Protein AF-A0A9D5MRI1-F1 (afdb_monomer)

Structure (mmCIF, N/CA/C/O backbone):
data_AF-A0A9D5MRI1-F1
#
_entry.id   AF-A0A9D5MRI1-F1
#
loop_
_atom_site.group_PDB
_atom_site.id
_atom_site.type_symbol
_atom_site.label_atom_id
_atom_site.label_alt_id
_atom_site.label_comp_id
_atom_site.label_asym_id
_atom_site.label_entity_id
_atom_site.label_seq_id
_atom_site.pdbx_PDB_ins_code
_atom_site.Cartn_x
_atom_site.Cartn_y
_atom_site.Cartn_z
_atom_site.occupancy
_atom_site.B_iso_or_equiv
_atom_site.auth_seq_id
_atom_site.auth_comp_id
_atom_site.auth_asym_id
_atom_site.auth_atom_id
_atom_site.pdbx_PDB_model_num
ATOM 1 N N . MET A 1 1 ? 48.928 -10.971 -45.143 1.00 54.28 1 MET A N 1
ATOM 2 C CA . MET A 1 1 ? 47.634 -11.096 -44.434 1.00 54.28 1 MET A CA 1
ATOM 3 C C . MET A 1 1 ? 46.543 -10.478 -45.304 1.00 54.28 1 MET A C 1
ATOM 5 O O . MET A 1 1 ? 46.681 -9.332 -45.710 1.00 54.28 1 MET A O 1
ATOM 9 N N . ASN A 1 2 ? 45.541 -11.259 -45.713 1.00 61.44 2 ASN A N 1
ATOM 10 C CA . ASN A 1 2 ? 44.597 -10.880 -46.771 1.00 61.44 2 ASN A CA 1
ATOM 11 C C . ASN A 1 2 ? 43.603 -9.819 -46.245 1.00 61.44 2 ASN A C 1
ATOM 13 O O . ASN A 1 2 ? 42.967 -10.063 -45.222 1.00 61.44 2 ASN A O 1
ATOM 17 N N . ARG A 1 3 ? 43.442 -8.657 -46.907 1.00 57.66 3 ARG A N 1
ATOM 18 C CA . ARG A 1 3 ? 42.572 -7.544 -46.434 1.00 57.66 3 ARG A CA 1
ATOM 19 C C . ARG A 1 3 ? 41.137 -7.994 -46.109 1.00 57.66 3 ARG A C 1
ATOM 21 O O . ARG A 1 3 ? 40.520 -7.477 -45.186 1.00 57.66 3 ARG A O 1
ATOM 28 N N . ARG A 1 4 ? 40.641 -9.020 -46.809 1.00 60.91 4 ARG A N 1
ATOM 29 C CA . ARG A 1 4 ? 39.327 -9.644 -46.569 1.00 60.91 4 ARG A CA 1
ATOM 30 C C . ARG A 1 4 ? 39.231 -10.398 -45.230 1.00 60.91 4 ARG A C 1
ATOM 32 O O . ARG A 1 4 ? 38.149 -10.456 -44.661 1.00 60.91 4 ARG A O 1
ATOM 39 N N . CYS A 1 5 ? 40.338 -10.941 -44.717 1.00 55.75 5 CYS A N 1
ATOM 40 C CA . CYS A 1 5 ? 40.399 -11.600 -43.405 1.00 55.75 5 CYS A CA 1
ATOM 41 C C . CYS A 1 5 ? 40.303 -10.587 -42.258 1.00 55.75 5 CYS A C 1
ATOM 43 O O . CYS A 1 5 ? 39.591 -10.829 -41.293 1.00 55.75 5 CYS A O 1
ATOM 45 N N . VAL A 1 6 ? 40.975 -9.439 -42.392 1.00 66.88 6 VAL A N 1
ATOM 46 C CA . VAL A 1 6 ? 40.995 -8.387 -41.360 1.00 66.88 6 VAL A CA 1
ATOM 47 C C . VAL A 1 6 ? 39.620 -7.732 -41.214 1.00 66.88 6 VAL A C 1
ATOM 49 O O . VAL A 1 6 ? 39.151 -7.539 -40.100 1.00 66.88 6 VAL A O 1
ATOM 52 N N . ILE A 1 7 ? 38.930 -7.475 -42.332 1.00 68.06 7 ILE A N 1
ATOM 53 C CA . ILE A 1 7 ? 37.574 -6.897 -42.326 1.00 68.06 7 ILE A CA 1
ATOM 54 C C . ILE A 1 7 ? 36.555 -7.865 -41.702 1.00 68.06 7 ILE A C 1
ATOM 56 O O . ILE A 1 7 ? 35.721 -7.448 -40.905 1.00 68.06 7 ILE A O 1
ATOM 60 N N . ARG A 1 8 ? 36.639 -9.168 -42.016 1.00 67.38 8 ARG A N 1
ATOM 61 C CA . ARG A 1 8 ? 35.754 -10.188 -41.424 1.00 67.38 8 ARG A CA 1
ATOM 62 C C . ARG A 1 8 ? 35.995 -10.374 -39.924 1.00 67.38 8 ARG A C 1
ATOM 64 O O . ARG A 1 8 ? 35.036 -10.559 -39.187 1.00 67.38 8 ARG A O 1
ATOM 71 N N . LEU A 1 9 ? 37.248 -10.284 -39.479 1.00 65.00 9 LEU A N 1
ATOM 72 C CA . LEU A 1 9 ? 37.599 -10.357 -38.061 1.00 65.00 9 LEU A CA 1
ATOM 73 C C . LEU A 1 9 ? 37.114 -9.116 -37.292 1.00 65.00 9 LEU A C 1
ATOM 75 O O . LEU A 1 9 ? 36.551 -9.256 -36.214 1.00 65.00 9 LEU A O 1
ATOM 79 N N . ALA A 1 10 ? 37.256 -7.918 -37.869 1.00 65.44 10 ALA A N 1
ATOM 80 C CA . ALA A 1 10 ? 36.767 -6.677 -37.267 1.00 65.44 10 ALA A CA 1
ATOM 81 C C . ALA A 1 10 ? 35.233 -6.661 -37.115 1.00 65.44 10 ALA A C 1
ATOM 83 O O . ALA A 1 10 ? 34.734 -6.281 -36.061 1.00 65.44 10 ALA A O 1
ATOM 84 N N . LEU A 1 11 ? 34.497 -7.140 -38.126 1.00 66.56 11 LEU A N 1
ATOM 85 C CA . LEU A 1 11 ? 33.037 -7.295 -38.060 1.00 66.56 11 LEU A CA 1
ATOM 86 C C . LEU A 1 11 ? 32.608 -8.351 -37.030 1.00 66.56 11 LEU A C 1
ATOM 88 O O . LEU A 1 11 ? 31.641 -8.145 -36.303 1.00 66.56 11 LEU A O 1
ATOM 92 N N . ALA A 1 12 ? 33.329 -9.470 -36.914 1.00 62.84 12 ALA A N 1
ATOM 93 C CA . ALA A 1 12 ? 33.03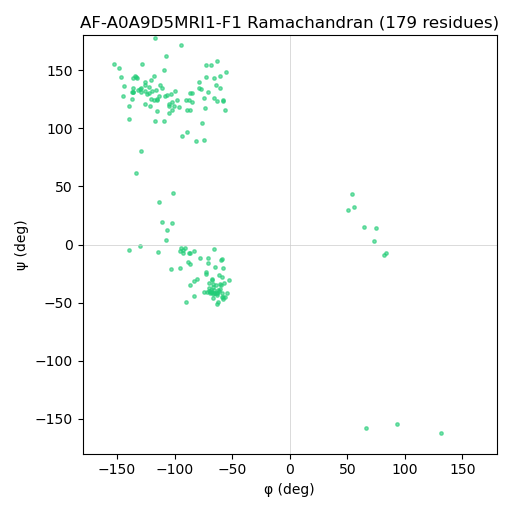0 -10.480 -35.898 1.00 62.84 12 ALA A CA 1
ATOM 94 C C . ALA A 1 12 ? 33.239 -9.933 -34.475 1.00 62.84 12 ALA A C 1
ATOM 96 O O . ALA A 1 12 ? 32.390 -10.132 -33.610 1.00 62.84 12 ALA A O 1
ATOM 97 N N . ILE A 1 13 ? 34.319 -9.176 -34.251 1.00 60.91 13 ILE A N 1
ATOM 98 C CA . ILE A 1 13 ? 34.607 -8.542 -32.958 1.00 60.91 13 ILE A CA 1
ATOM 99 C C . ILE A 1 13 ? 33.564 -7.463 -32.630 1.00 60.91 13 ILE A C 1
ATOM 101 O O . ILE A 1 13 ? 33.070 -7.440 -31.508 1.00 60.91 13 ILE A O 1
ATOM 105 N N . SER A 1 14 ? 33.151 -6.623 -33.590 1.00 60.06 14 SER A N 1
ATOM 106 C CA . SER A 1 14 ? 32.101 -5.621 -33.340 1.00 60.06 14 SER A CA 1
ATOM 107 C C . SER A 1 14 ? 30.749 -6.256 -33.011 1.00 60.06 14 SER A C 1
ATOM 109 O O . SER A 1 14 ? 30.018 -5.739 -32.175 1.00 60.06 14 SER A O 1
ATOM 111 N N . THR A 1 15 ? 30.428 -7.397 -33.629 1.00 57.41 15 THR A N 1
ATOM 112 C CA . THR A 1 15 ? 29.181 -8.127 -33.355 1.00 57.41 15 THR A CA 1
ATOM 113 C C . THR A 1 15 ? 29.205 -8.764 -31.960 1.00 57.41 15 THR A C 1
ATOM 115 O O . THR A 1 15 ? 28.205 -8.721 -31.255 1.00 57.41 15 THR A O 1
ATOM 118 N N . ILE A 1 16 ? 30.355 -9.282 -31.511 1.00 56.12 16 ILE A N 1
ATOM 119 C CA . ILE A 1 16 ? 30.519 -9.837 -30.155 1.00 56.12 16 ILE A CA 1
ATOM 120 C C . ILE A 1 16 ? 30.445 -8.735 -29.085 1.00 56.12 16 ILE A C 1
ATOM 122 O O . ILE A 1 16 ? 29.813 -8.938 -28.053 1.00 56.12 16 ILE A O 1
ATOM 126 N N . VAL A 1 17 ? 31.017 -7.552 -29.340 1.00 54.06 17 VAL A N 1
ATOM 127 C CA . VAL A 1 17 ? 30.922 -6.395 -28.428 1.00 54.06 17 VAL A CA 1
ATOM 128 C C . VAL A 1 17 ? 29.486 -5.857 -28.340 1.00 54.06 17 VAL A C 1
ATOM 130 O O . VAL A 1 17 ? 29.061 -5.448 -27.265 1.00 54.06 17 VAL A O 1
ATOM 133 N N . LEU A 1 18 ? 28.710 -5.919 -29.429 1.00 50.81 18 LEU A N 1
ATOM 134 C CA . LEU A 1 18 ? 27.287 -5.552 -29.427 1.00 50.81 18 LEU A CA 1
ATOM 135 C C . LEU A 1 18 ? 26.407 -6.555 -28.661 1.00 50.81 18 LEU A C 1
ATOM 137 O O . LEU A 1 18 ? 25.439 -6.142 -28.034 1.00 50.81 18 LEU A O 1
ATOM 141 N N . ILE A 1 19 ? 26.741 -7.850 -28.672 1.00 53.50 19 ILE A N 1
ATOM 142 C CA . ILE A 1 19 ? 25.973 -8.887 -27.956 1.00 53.50 19 ILE A CA 1
ATOM 143 C C . ILE A 1 19 ? 26.336 -8.929 -26.460 1.00 53.50 19 ILE A C 1
ATOM 145 O O . ILE A 1 19 ? 25.488 -9.244 -25.633 1.00 53.50 19 ILE A O 1
ATOM 149 N N . ALA A 1 20 ? 27.569 -8.568 -26.089 1.00 51.41 20 ALA A N 1
ATOM 150 C CA . ALA A 1 20 ? 28.015 -8.523 -24.692 1.00 51.41 20 ALA A CA 1
ATOM 151 C C . ALA A 1 20 ? 27.637 -7.222 -23.945 1.00 51.41 20 ALA A C 1
ATOM 153 O O . ALA A 1 20 ? 27.899 -7.112 -22.750 1.00 51.41 20 ALA A O 1
ATOM 154 N N . GLY A 1 21 ? 27.064 -6.229 -24.637 1.00 50.47 21 GLY A N 1
ATOM 155 C CA . GLY A 1 21 ? 26.853 -4.870 -24.118 1.00 50.47 21 GLY A CA 1
ATOM 156 C C . GLY A 1 21 ? 25.520 -4.598 -23.412 1.00 50.47 21 GLY A C 1
ATOM 157 O O . GLY A 1 21 ? 25.334 -3.492 -22.912 1.00 50.47 21 GLY A O 1
ATOM 158 N N . CYS A 1 22 ? 24.596 -5.559 -23.349 1.00 53.31 22 CYS A N 1
ATOM 159 C CA . CYS A 1 22 ? 23.293 -5.382 -22.695 1.00 53.31 22 CYS A CA 1
ATOM 160 C C . CYS A 1 22 ? 22.970 -6.568 -21.780 1.00 53.31 22 CYS A C 1
ATOM 162 O O . CYS A 1 22 ? 22.004 -7.295 -22.001 1.00 53.31 22 CYS A O 1
ATOM 164 N N . SER A 1 23 ? 23.797 -6.794 -20.761 1.00 62.34 23 SER A N 1
ATOM 165 C CA . SER A 1 23 ? 23.442 -7.721 -19.686 1.00 62.34 23 SER A CA 1
ATOM 166 C C . SER A 1 23 ? 22.425 -7.041 -18.771 1.00 62.34 23 SER A C 1
ATOM 168 O O . SER A 1 23 ? 22.788 -6.151 -18.007 1.00 62.34 23 SER A O 1
ATOM 170 N N . TYR A 1 24 ? 21.157 -7.439 -18.874 1.00 72.19 24 TYR A N 1
ATOM 171 C CA . TYR A 1 24 ? 20.132 -7.109 -17.884 1.00 72.19 24 TYR A CA 1
ATOM 172 C C . TYR A 1 24 ? 20.481 -7.804 -16.566 1.00 72.19 24 TYR A C 1
ATOM 174 O O . TYR A 1 24 ? 20.690 -9.021 -16.544 1.00 72.19 24 TYR A O 1
ATOM 182 N N . VAL A 1 25 ? 20.563 -7.036 -15.483 1.00 75.25 25 VAL A N 1
ATOM 183 C CA . VAL A 1 25 ? 20.757 -7.560 -14.128 1.00 75.25 25 VAL A CA 1
ATOM 184 C C . VAL A 1 25 ? 19.594 -7.078 -13.278 1.00 75.25 2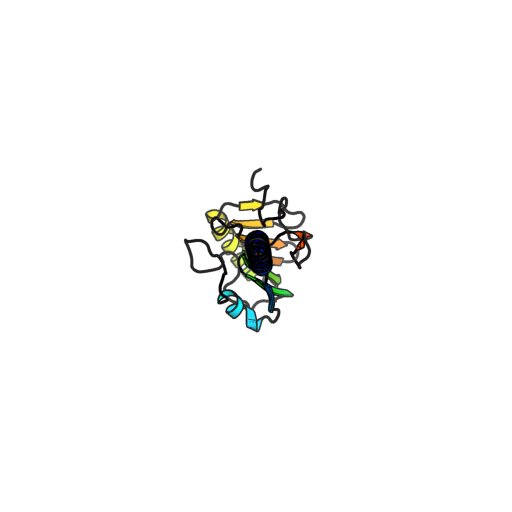5 VAL A C 1
ATOM 186 O O . VAL A 1 25 ? 19.278 -5.890 -13.291 1.00 75.25 25 VAL A O 1
ATOM 189 N N . SER A 1 26 ? 18.971 -8.008 -12.557 1.00 80.44 26 SER A N 1
ATOM 190 C CA . SER A 1 26 ? 17.906 -7.715 -11.605 1.00 80.44 26 SER A CA 1
ATOM 191 C C . SER A 1 26 ? 18.276 -8.272 -10.235 1.00 80.44 26 SER A C 1
ATOM 193 O O . SER A 1 26 ? 18.650 -9.444 -10.120 1.00 80.44 26 SER A O 1
ATOM 195 N N . TYR A 1 27 ? 18.174 -7.426 -9.216 1.00 87.12 27 TYR A N 1
ATOM 196 C CA . TYR A 1 27 ? 18.260 -7.795 -7.807 1.00 87.12 27 TYR A CA 1
ATOM 197 C C . TYR A 1 27 ? 16.887 -7.613 -7.178 1.00 87.12 27 TYR A C 1
ATOM 199 O O . TYR A 1 27 ? 16.237 -6.603 -7.427 1.00 87.12 27 TYR A O 1
ATOM 207 N N . LYS A 1 28 ? 16.447 -8.595 -6.388 1.00 92.06 28 LYS A N 1
ATOM 208 C CA . LYS A 1 28 ? 15.172 -8.545 -5.671 1.00 92.06 28 LYS A CA 1
ATOM 209 C C . LYS A 1 28 ? 15.422 -8.662 -4.181 1.00 92.06 28 LYS A C 1
ATOM 211 O O . LYS A 1 28 ? 16.030 -9.638 -3.736 1.00 92.06 28 LYS A O 1
ATOM 216 N N . GLU A 1 29 ? 14.925 -7.699 -3.429 1.00 94.50 29 GLU A N 1
ATOM 217 C CA . GLU A 1 29 ? 14.965 -7.680 -1.974 1.00 94.50 29 GLU A CA 1
ATOM 218 C C . GLU A 1 29 ? 13.548 -7.693 -1.408 1.00 94.50 29 GLU A C 1
ATOM 220 O O . GLU A 1 29 ? 12.626 -7.111 -1.981 1.00 94.50 29 GLU A O 1
ATOM 225 N N . TYR A 1 30 ? 13.386 -8.372 -0.274 1.00 95.69 30 TYR A N 1
ATOM 226 C CA . TYR A 1 30 ? 12.101 -8.549 0.391 1.00 95.69 30 TYR A CA 1
ATOM 227 C C . TYR A 1 30 ? 12.200 -8.092 1.839 1.00 95.69 30 TYR A C 1
ATOM 229 O O . TYR A 1 30 ? 13.103 -8.499 2.574 1.00 95.69 30 TYR A O 1
ATOM 237 N N . TYR A 1 31 ? 11.228 -7.290 2.244 1.00 96.25 31 TYR A N 1
ATOM 238 C CA . TYR A 1 31 ? 11.080 -6.750 3.586 1.00 96.25 31 TYR A CA 1
ATOM 239 C C . TYR A 1 31 ? 9.688 -7.124 4.066 1.00 96.25 31 TYR A C 1
ATOM 241 O O . TYR A 1 31 ? 8.714 -6.785 3.410 1.00 96.25 31 TYR A O 1
ATOM 249 N N . SER A 1 32 ? 9.568 -7.848 5.171 1.00 95.50 32 SER A N 1
ATOM 250 C CA . SER A 1 32 ? 8.263 -8.321 5.663 1.00 95.50 32 SER A CA 1
ATOM 251 C C . SER A 1 32 ? 8.122 -8.232 7.177 1.00 95.50 32 SER A C 1
ATOM 253 O O . SER A 1 32 ? 7.066 -8.538 7.721 1.00 95.50 32 SER A O 1
ATOM 255 N N . ALA A 1 33 ? 9.186 -7.847 7.881 1.00 96.00 33 ALA A N 1
ATOM 256 C CA . ALA A 1 33 ? 9.135 -7.617 9.313 1.00 96.00 33 ALA A CA 1
ATOM 257 C C . ALA A 1 33 ? 8.654 -6.183 9.563 1.00 96.00 33 ALA A C 1
ATOM 259 O O . ALA A 1 33 ? 9.178 -5.243 8.964 1.00 96.00 33 ALA A O 1
ATOM 260 N N . THR A 1 34 ? 7.659 -5.997 10.430 1.00 95.12 34 THR A N 1
ATOM 261 C CA . THR A 1 34 ? 7.045 -4.685 10.700 1.00 95.12 34 THR A CA 1
ATOM 262 C C . THR A 1 34 ? 8.049 -3.650 11.201 1.00 95.12 34 THR A C 1
ATOM 264 O O . THR A 1 34 ? 7.903 -2.464 10.929 1.00 95.12 34 THR A O 1
ATOM 267 N N . GLU A 1 35 ? 9.126 -4.085 11.857 1.00 95.19 35 GLU A N 1
ATOM 268 C CA . GLU A 1 35 ? 10.222 -3.227 12.316 1.00 95.19 35 GLU A CA 1
ATOM 269 C C . GLU A 1 35 ? 11.000 -2.583 11.157 1.00 95.19 35 GLU A C 1
ATOM 271 O O . GLU A 1 35 ? 11.697 -1.591 11.354 1.00 95.19 35 GLU A O 1
ATOM 276 N N . GLN A 1 36 ? 10.894 -3.134 9.944 1.00 95.19 36 GLN A N 1
ATOM 277 C CA . GLN A 1 36 ? 11.534 -2.604 8.737 1.00 95.19 36 GLN A CA 1
ATOM 278 C C . GLN A 1 36 ? 10.679 -1.537 8.043 1.00 95.19 36 GLN A C 1
ATOM 280 O O . GLN A 1 36 ? 11.149 -0.912 7.093 1.00 95.19 36 GLN A O 1
ATOM 285 N N . TYR A 1 37 ? 9.441 -1.313 8.494 1.00 95.62 37 TYR A N 1
ATOM 286 C CA . TYR A 1 37 ? 8.486 -0.431 7.828 1.00 95.62 37 TYR A CA 1
ATOM 287 C C . TYR A 1 37 ? 9.011 0.993 7.624 1.00 95.62 37 TYR A C 1
ATOM 289 O O . TYR A 1 37 ? 8.893 1.549 6.540 1.00 95.62 37 TYR A O 1
ATOM 297 N N . SER A 1 38 ? 9.634 1.594 8.635 1.00 92.69 38 SER A N 1
ATOM 298 C CA . SER A 1 38 ? 10.171 2.954 8.508 1.00 92.69 38 SER A CA 1
ATOM 299 C C . SER A 1 38 ? 11.429 3.021 7.632 1.00 92.69 38 SER A C 1
ATOM 301 O O . SER A 1 38 ? 11.737 4.072 7.070 1.00 92.69 38 SER A O 1
ATOM 303 N N . GLU A 1 39 ? 12.153 1.909 7.490 1.00 92.25 39 GLU A N 1
ATOM 304 C CA . GLU A 1 39 ? 13.388 1.835 6.708 1.00 92.25 39 GLU A CA 1
ATOM 305 C C . GLU A 1 39 ? 13.121 1.639 5.214 1.00 92.25 39 GLU A C 1
ATOM 307 O O . GLU A 1 39 ? 13.872 2.180 4.403 1.00 92.25 39 GLU A O 1
ATOM 312 N N . ILE A 1 40 ? 12.039 0.945 4.829 1.00 93.69 40 ILE A N 1
ATOM 313 C CA . ILE A 1 40 ? 11.726 0.733 3.405 1.00 93.69 40 ILE A CA 1
ATOM 314 C C . ILE A 1 40 ? 11.536 2.058 2.658 1.00 93.69 40 ILE A C 1
ATOM 316 O O . ILE A 1 40 ? 11.989 2.192 1.529 1.00 93.69 40 ILE A O 1
ATOM 320 N N . TRP A 1 41 ? 10.973 3.078 3.308 1.00 91.00 41 TRP A N 1
ATOM 321 C CA . TRP A 1 41 ? 10.752 4.400 2.710 1.00 91.00 41 TRP A CA 1
ATOM 322 C C . TRP A 1 41 ? 12.042 5.198 2.481 1.00 91.00 41 TRP A C 1
ATOM 324 O O . TRP A 1 41 ? 12.022 6.225 1.802 1.00 91.00 41 TRP A O 1
ATOM 334 N N . LYS A 1 42 ? 13.165 4.737 3.047 1.00 89.69 42 LYS A N 1
ATOM 335 C CA . LYS A 1 42 ? 14.504 5.314 2.861 1.00 89.69 42 LYS A CA 1
ATOM 336 C C . LYS A 1 42 ? 15.292 4.614 1.755 1.00 89.69 42 LYS A C 1
ATOM 338 O O . LYS A 1 42 ? 16.405 5.047 1.453 1.00 89.69 42 LYS A O 1
ATOM 343 N N . LEU A 1 43 ? 14.753 3.535 1.180 1.00 88.94 43 LEU A N 1
ATOM 344 C CA . LEU A 1 43 ? 15.357 2.882 0.025 1.00 88.94 43 LEU A CA 1
ATOM 345 C C . LEU A 1 43 ? 15.418 3.869 -1.144 1.00 88.94 43 LEU A C 1
ATOM 347 O O . LEU A 1 43 ? 14.546 4.724 -1.323 1.00 88.94 43 LEU A O 1
ATOM 351 N N . ALA A 1 44 ? 16.479 3.757 -1.938 1.00 86.12 44 ALA A N 1
ATOM 352 C CA . ALA A 1 44 ? 16.614 4.556 -3.145 1.00 86.12 44 ALA A CA 1
ATOM 353 C C . ALA A 1 44 ? 15.489 4.223 -4.139 1.00 86.12 44 ALA A C 1
ATOM 355 O O . ALA A 1 44 ? 14.883 3.161 -4.078 1.00 86.12 44 ALA A O 1
ATOM 356 N N . GLY A 1 45 ? 15.195 5.139 -5.059 1.00 85.81 45 GLY A N 1
ATOM 357 C CA . GLY A 1 45 ? 14.299 4.854 -6.181 1.00 85.81 45 GLY A CA 1
ATOM 358 C C . GLY A 1 45 ? 12.799 4.953 -5.895 1.00 85.81 45 GLY A C 1
ATOM 359 O O . GLY A 1 45 ? 12.039 4.956 -6.860 1.00 85.81 45 GLY A O 1
ATOM 360 N N . PHE A 1 46 ? 12.346 5.106 -4.643 1.00 87.31 46 PHE A N 1
ATOM 361 C CA . PHE A 1 46 ? 10.948 5.469 -4.370 1.00 87.31 46 PHE A CA 1
ATOM 362 C C . PHE A 1 46 ? 10.596 6.793 -5.055 1.00 87.31 46 PHE A C 1
ATOM 364 O O . PHE A 1 46 ? 11.245 7.821 -4.838 1.00 87.31 46 PHE A O 1
ATOM 371 N N . ARG A 1 47 ? 9.548 6.777 -5.881 1.00 83.25 47 ARG A N 1
ATOM 372 C CA . ARG A 1 47 ? 9.012 7.975 -6.528 1.00 83.25 47 ARG A CA 1
ATOM 373 C C . ARG A 1 47 ? 7.848 8.505 -5.708 1.00 83.25 47 ARG A C 1
ATOM 375 O O . ARG A 1 47 ? 6.832 7.829 -5.546 1.00 83.25 47 ARG A O 1
ATOM 382 N N . TYR A 1 48 ? 8.011 9.729 -5.226 1.00 75.94 48 TYR A N 1
ATOM 383 C CA . TYR A 1 48 ? 6.979 10.501 -4.543 1.00 75.94 48 TYR A CA 1
ATOM 384 C C . TYR A 1 48 ? 6.486 11.624 -5.460 1.00 75.94 48 TYR A C 1
ATOM 386 O O . TYR A 1 48 ? 7.145 11.970 -6.446 1.00 75.94 48 TYR A O 1
ATOM 394 N N . SER A 1 49 ? 5.320 12.201 -5.163 1.00 64.38 49 SER A N 1
ATOM 395 C CA . SER A 1 49 ? 4.891 13.389 -5.908 1.00 64.38 49 SER A CA 1
ATOM 396 C C . SER A 1 49 ? 5.799 14.577 -5.570 1.00 64.38 49 SER A C 1
ATOM 398 O O . SER A 1 49 ? 6.337 14.673 -4.472 1.00 64.38 49 SER A O 1
ATOM 400 N N . THR A 1 50 ? 5.911 15.539 -6.482 1.00 56.59 50 THR A N 1
ATOM 401 C CA . THR A 1 50 ? 6.726 16.753 -6.302 1.00 56.59 50 THR A CA 1
ATOM 402 C C . THR A 1 50 ? 6.240 17.697 -5.193 1.00 56.59 50 THR A C 1
ATOM 404 O O . THR A 1 50 ? 6.859 18.737 -4.981 1.00 56.59 50 THR A O 1
ATOM 407 N N . PHE A 1 51 ? 5.111 17.399 -4.542 1.00 51.91 51 PHE A N 1
ATOM 408 C CA . PHE A 1 51 ? 4.437 18.306 -3.611 1.00 51.91 51 PHE A CA 1
ATOM 409 C C . PHE A 1 51 ? 4.654 17.973 -2.130 1.00 51.91 51 PHE A C 1
ATOM 411 O O . PHE A 1 51 ? 4.522 18.877 -1.309 1.00 51.91 51 PHE A O 1
ATOM 418 N N . GLU A 1 52 ? 5.020 16.736 -1.784 1.00 56.06 52 GLU A N 1
ATOM 419 C CA . GLU A 1 52 ? 5.307 16.323 -0.404 1.00 56.06 52 GLU A CA 1
ATOM 420 C C . GLU A 1 52 ? 6.404 15.250 -0.369 1.00 56.06 52 GLU A C 1
ATOM 422 O O . GLU A 1 52 ? 6.467 14.380 -1.239 1.00 56.06 52 GLU A O 1
ATOM 427 N N . ASP A 1 53 ? 7.256 15.310 0.657 1.00 59.41 53 ASP A N 1
ATOM 428 C CA . ASP A 1 53 ? 8.269 14.292 0.933 1.00 59.41 53 ASP A CA 1
ATOM 429 C C . ASP A 1 53 ? 7.588 13.039 1.516 1.00 59.41 53 ASP A C 1
ATOM 431 O O . ASP A 1 53 ? 7.428 12.919 2.734 1.00 59.41 53 ASP A O 1
ATOM 435 N N . GLY A 1 54 ? 7.170 12.104 0.659 1.00 73.31 54 GLY A N 1
ATOM 436 C CA . GLY A 1 54 ? 6.787 10.752 1.078 1.00 73.31 54 GLY A CA 1
ATOM 437 C C . GLY A 1 54 ? 5.452 10.228 0.544 1.00 73.31 54 GLY A C 1
ATOM 438 O O . GLY A 1 54 ? 4.917 10.695 -0.462 1.00 73.31 54 GLY A O 1
ATOM 439 N N . SER A 1 55 ? 4.963 9.190 1.227 1.00 80.62 55 SER A N 1
ATOM 440 C CA . SER A 1 55 ? 3.704 8.491 0.948 1.00 80.62 55 SER A CA 1
ATOM 441 C C . SER A 1 55 ? 2.501 9.276 1.484 1.00 80.62 55 SER A C 1
ATOM 443 O O . SER A 1 55 ? 2.555 9.810 2.594 1.00 80.62 55 SER A O 1
ATOM 445 N N . PHE A 1 56 ? 1.405 9.325 0.729 1.00 83.31 56 PHE A N 1
ATOM 446 C CA . PHE A 1 56 ? 0.204 10.106 1.048 1.00 83.31 56 PHE A CA 1
ATOM 447 C C . PHE A 1 56 ? -0.825 9.333 1.882 1.00 83.31 56 PHE A C 1
ATOM 449 O O . PHE A 1 56 ? -1.352 9.818 2.887 1.00 83.31 56 PHE A O 1
ATOM 456 N N . PHE A 1 57 ? -1.147 8.122 1.447 1.00 89.50 57 PHE A N 1
ATOM 457 C CA . PHE A 1 57 ? -2.085 7.219 2.093 1.00 89.50 57 PHE A CA 1
ATOM 458 C C . PHE A 1 57 ? -1.440 6.360 3.165 1.00 89.50 57 PHE A C 1
ATOM 460 O O . PHE A 1 57 ? -2.116 6.098 4.148 1.00 89.50 57 PHE A O 1
ATOM 467 N N . PHE A 1 58 ? -0.190 5.927 3.042 1.00 93.62 58 PHE A N 1
ATOM 468 C CA . PHE A 1 58 ? 0.408 5.088 4.081 1.00 93.62 58 PHE A CA 1
ATOM 469 C C . PHE A 1 58 ? 0.538 5.854 5.414 1.00 93.62 58 PHE A C 1
ATOM 471 O O . PHE A 1 58 ? 0.936 7.024 5.429 1.00 93.62 58 PHE A O 1
ATOM 478 N N . PRO A 1 59 ? 0.207 5.222 6.554 1.00 92.94 59 PRO A N 1
ATOM 479 C CA . PRO A 1 59 ? 0.410 5.829 7.863 1.00 92.94 59 PRO A CA 1
ATOM 480 C C . PRO A 1 59 ? 1.908 6.010 8.138 1.00 92.94 59 PRO A C 1
ATOM 482 O O . PRO A 1 59 ? 2.726 5.166 7.785 1.00 92.94 59 PRO A O 1
ATOM 485 N N . LYS A 1 60 ? 2.294 7.106 8.794 1.00 90.19 60 LYS A N 1
ATOM 486 C CA . LYS A 1 60 ? 3.716 7.388 9.073 1.00 90.19 60 LYS A CA 1
ATOM 487 C C . LYS A 1 60 ? 4.340 6.407 10.070 1.00 90.19 60 LYS A C 1
ATOM 489 O O . LYS A 1 60 ? 5.531 6.132 9.991 1.00 90.19 60 LYS A O 1
ATOM 494 N N . GLU A 1 61 ? 3.524 5.899 10.984 1.00 91.19 61 GLU A N 1
ATOM 495 C CA . GLU A 1 61 ? 3.900 5.024 12.094 1.00 91.19 61 GLU A CA 1
ATOM 496 C C . GLU A 1 61 ? 2.873 3.891 12.187 1.00 91.19 61 GLU A C 1
ATOM 498 O O . GLU A 1 61 ? 1.682 4.111 11.942 1.00 91.19 61 GLU A O 1
ATOM 503 N N . ILE A 1 62 ? 3.330 2.683 12.524 1.00 95.00 62 ILE A N 1
ATOM 504 C CA . ILE A 1 62 ? 2.483 1.478 12.604 1.00 95.00 62 ILE A CA 1
ATOM 505 C C . ILE A 1 62 ? 2.663 0.700 13.912 1.00 95.00 62 ILE A C 1
ATOM 507 O O . ILE A 1 62 ? 1.980 -0.294 14.129 1.00 95.00 62 ILE A O 1
ATOM 511 N N . GLU A 1 63 ? 3.548 1.142 14.809 1.00 91.06 63 GLU A N 1
ATOM 512 C CA . GLU A 1 63 ? 3.958 0.413 16.016 1.00 91.06 63 GLU A CA 1
ATOM 513 C C . GLU A 1 63 ? 2.798 0.139 16.984 1.00 91.06 63 GLU A C 1
ATOM 515 O O . GLU A 1 63 ? 2.841 -0.821 17.749 1.00 91.06 63 GLU A O 1
ATOM 520 N N . ASN A 1 64 ? 1.758 0.977 16.945 1.00 90.75 64 ASN A N 1
ATOM 521 C CA . ASN A 1 64 ? 0.570 0.864 17.795 1.00 90.75 64 ASN A CA 1
ATOM 522 C C . ASN A 1 64 ? -0.669 0.361 17.036 1.00 90.75 64 ASN A C 1
ATOM 524 O O . ASN A 1 64 ? -1.785 0.479 17.543 1.00 90.75 64 ASN A O 1
ATOM 528 N N . LEU A 1 65 ? -0.493 -0.149 15.817 1.00 94.62 65 LEU A N 1
ATOM 529 C CA . LEU A 1 65 ? -1.575 -0.634 14.967 1.00 94.62 65 LEU A CA 1
ATOM 530 C C . LEU A 1 65 ? -1.531 -2.160 14.865 1.00 94.62 65 LEU A C 1
ATOM 532 O O . LEU A 1 65 ? -0.470 -2.781 14.936 1.00 94.62 65 LEU A O 1
ATOM 536 N N . GLU A 1 66 ? -2.694 -2.781 14.679 1.00 96.81 66 GLU A N 1
ATOM 537 C CA . GLU A 1 66 ? -2.770 -4.221 14.446 1.00 96.81 66 GLU A CA 1
ATOM 538 C C . GLU A 1 66 ? -2.478 -4.517 12.970 1.00 96.81 66 GLU A C 1
ATOM 540 O O . GLU A 1 66 ? -3.369 -4.549 12.119 1.00 96.81 66 GLU A O 1
ATOM 545 N N . VAL A 1 67 ? -1.199 -4.720 12.659 1.00 97.38 67 VAL A N 1
ATOM 546 C CA . VAL A 1 67 ? -0.749 -5.081 11.311 1.00 97.38 67 VAL A CA 1
ATOM 547 C C . VAL A 1 67 ? -1.104 -6.540 11.028 1.00 97.38 67 VAL A C 1
ATOM 549 O O . VAL A 1 67 ? -0.621 -7.450 11.702 1.00 97.38 67 VAL A O 1
ATOM 552 N N . LYS A 1 68 ? -1.958 -6.765 10.029 1.00 95.69 68 LYS A N 1
ATOM 553 C CA . LYS A 1 68 ? -2.333 -8.102 9.547 1.00 95.69 68 LYS A CA 1
ATOM 554 C C . LYS A 1 68 ? -1.309 -8.646 8.570 1.00 95.69 68 LYS A C 1
ATOM 556 O O . LYS A 1 68 ? -0.893 -9.792 8.695 1.00 95.69 68 LYS A O 1
ATOM 561 N N . ASP A 1 69 ? -0.889 -7.790 7.650 1.00 94.94 69 ASP A N 1
ATOM 562 C CA . ASP A 1 69 ? 0.014 -8.130 6.566 1.00 94.94 69 ASP A CA 1
ATOM 563 C C . ASP A 1 69 ? 0.938 -6.947 6.310 1.00 94.94 69 ASP A C 1
ATOM 565 O O . ASP A 1 69 ? 0.495 -5.801 6.252 1.00 94.94 69 ASP A O 1
ATOM 569 N N . PHE A 1 70 ? 2.222 -7.222 6.130 1.00 96.75 70 PHE A N 1
ATOM 570 C CA . PHE A 1 70 ? 3.176 -6.236 5.656 1.00 96.75 70 PHE A CA 1
ATOM 571 C C . PHE A 1 70 ? 4.199 -6.926 4.771 1.00 96.75 70 PHE A C 1
ATOM 573 O O . PHE A 1 70 ? 4.826 -7.907 5.179 1.00 96.75 70 PHE A O 1
ATOM 580 N N . TYR A 1 71 ? 4.394 -6.389 3.573 1.00 95.69 71 TYR A N 1
ATOM 581 C CA . TYR A 1 71 ? 5.598 -6.670 2.819 1.00 95.69 71 TYR A CA 1
ATOM 582 C C . TYR A 1 71 ? 5.949 -5.533 1.859 1.00 95.69 71 TYR A C 1
ATOM 584 O O . TYR A 1 71 ? 5.098 -4.782 1.387 1.00 95.69 71 TYR A O 1
ATOM 592 N N . CYS A 1 72 ? 7.228 -5.447 1.534 1.00 96.25 72 CYS A N 1
ATOM 593 C CA . CYS A 1 72 ? 7.773 -4.645 0.461 1.00 96.25 72 CYS A CA 1
ATOM 594 C C . CYS A 1 72 ? 8.694 -5.530 -0.379 1.00 96.25 72 CYS A C 1
ATOM 596 O O . CYS A 1 72 ? 9.508 -6.284 0.164 1.00 96.25 72 CYS A O 1
ATOM 598 N N . ARG A 1 73 ? 8.550 -5.441 -1.702 1.00 95.25 73 ARG A N 1
ATOM 599 C CA . ARG A 1 73 ? 9.510 -5.991 -2.658 1.00 95.25 73 ARG A CA 1
ATOM 600 C C . ARG A 1 73 ? 10.158 -4.835 -3.396 1.00 95.25 73 ARG A C 1
ATOM 602 O O . ARG A 1 73 ? 9.463 -3.998 -3.975 1.00 95.25 73 ARG A O 1
ATOM 609 N N . TYR A 1 74 ? 11.479 -4.840 -3.390 1.00 93.88 74 TYR A N 1
ATOM 610 C CA . TYR A 1 74 ? 12.313 -3.870 -4.072 1.00 93.88 74 TYR A CA 1
ATOM 611 C C . TYR A 1 74 ? 13.114 -4.582 -5.163 1.00 93.88 74 TYR A C 1
ATOM 613 O O . TYR A 1 74 ? 13.948 -5.438 -4.867 1.00 93.88 74 TYR A O 1
ATOM 621 N N . ASP A 1 75 ? 12.839 -4.237 -6.418 1.00 90.69 75 ASP A N 1
ATOM 622 C CA . ASP A 1 75 ? 13.493 -4.789 -7.598 1.00 90.69 75 ASP A CA 1
ATOM 623 C C . ASP A 1 75 ? 14.406 -3.727 -8.222 1.00 90.69 75 ASP A C 1
ATOM 625 O O . ASP A 1 75 ? 13.933 -2.808 -8.889 1.00 90.69 75 ASP A O 1
ATOM 629 N N . GLU A 1 76 ? 15.720 -3.864 -8.071 1.00 88.25 76 GLU A N 1
ATOM 630 C CA . GLU A 1 76 ? 16.684 -3.030 -8.791 1.00 88.25 76 GLU A CA 1
ATOM 631 C C . GLU A 1 76 ? 16.981 -3.668 -10.150 1.00 88.25 76 GLU A C 1
ATOM 633 O O . GLU A 1 76 ? 17.515 -4.778 -10.221 1.00 88.25 76 GLU A O 1
ATOM 638 N N . GLN A 1 77 ? 16.628 -2.987 -11.240 1.00 81.44 77 GLN A N 1
ATOM 639 C CA . GLN A 1 77 ? 16.815 -3.470 -12.605 1.00 81.44 77 GLN A CA 1
ATOM 640 C C . GLN A 1 77 ? 17.780 -2.552 -13.356 1.00 81.44 77 GLN A C 1
ATOM 642 O O . GLN A 1 77 ? 17.424 -1.458 -13.781 1.00 81.44 77 GLN A O 1
ATOM 647 N N . ILE A 1 78 ? 19.012 -2.988 -13.601 1.00 75.44 78 ILE A N 1
ATOM 648 C CA . ILE A 1 78 ? 19.985 -2.177 -14.347 1.00 75.44 78 ILE A CA 1
ATOM 649 C C . ILE A 1 78 ? 19.850 -2.494 -15.848 1.00 75.44 78 ILE A C 1
ATOM 651 O O . ILE A 1 78 ? 19.999 -3.663 -16.223 1.00 75.44 78 ILE A O 1
ATOM 655 N N . PRO A 1 79 ? 19.614 -1.506 -16.742 1.00 74.44 79 PRO A N 1
ATOM 656 C CA . PRO A 1 79 ? 19.520 -0.050 -16.532 1.00 74.44 79 PRO A CA 1
ATOM 657 C C . PRO A 1 79 ? 18.075 0.508 -16.497 1.00 74.44 79 PRO A C 1
ATOM 659 O O . PRO A 1 79 ? 17.880 1.692 -16.761 1.00 74.44 79 PRO A O 1
ATOM 662 N N . LEU A 1 80 ? 17.060 -0.330 -16.270 1.00 77.19 80 LEU A N 1
ATOM 663 C CA . LEU A 1 80 ? 15.638 0.045 -16.342 1.00 77.19 80 LEU A CA 1
ATOM 664 C C . LEU A 1 80 ? 15.117 0.818 -15.112 1.00 77.19 80 LEU A C 1
ATOM 666 O O . LEU A 1 80 ? 14.037 1.401 -15.188 1.00 77.19 80 LEU A O 1
ATOM 670 N N . GLY A 1 81 ? 15.885 0.868 -14.022 1.00 84.50 81 GLY A N 1
ATOM 671 C CA . GLY A 1 81 ? 15.523 1.516 -12.761 1.00 84.50 81 GLY A CA 1
ATOM 672 C C . GLY A 1 81 ? 14.874 0.548 -11.773 1.00 84.50 81 GLY A C 1
ATOM 673 O O . GLY A 1 81 ? 15.119 -0.656 -11.811 1.00 84.50 81 GLY A O 1
ATOM 674 N N . GLU A 1 82 ? 14.061 1.084 -10.869 1.00 87.94 82 GLU A N 1
ATOM 675 C CA . GLU A 1 82 ? 13.515 0.354 -9.728 1.00 87.94 82 GLU A CA 1
ATOM 676 C C . GLU A 1 82 ? 12.027 0.023 -9.909 1.00 87.94 82 GLU A C 1
ATOM 678 O O . GLU A 1 82 ? 11.196 0.906 -10.172 1.00 87.94 82 GLU A O 1
ATOM 683 N N . GLY A 1 83 ? 11.692 -1.253 -9.717 1.00 89.44 83 GLY A N 1
ATOM 684 C CA . GLY A 1 83 ? 10.330 -1.745 -9.536 1.00 89.44 83 GLY A CA 1
ATOM 685 C C . GLY A 1 83 ? 10.048 -1.932 -8.050 1.00 89.44 83 GLY A C 1
ATOM 686 O O . GLY A 1 83 ? 10.790 -2.631 -7.368 1.00 89.44 83 GLY A O 1
ATOM 687 N N . ILE A 1 84 ? 9.003 -1.303 -7.521 1.00 91.38 84 ILE A N 1
ATOM 688 C CA . ILE A 1 84 ? 8.725 -1.332 -6.079 1.00 91.38 84 ILE A CA 1
ATOM 689 C C . ILE A 1 84 ? 7.257 -1.665 -5.854 1.00 91.38 84 ILE A C 1
ATOM 691 O O . ILE A 1 84 ? 6.377 -1.067 -6.474 1.00 91.38 84 ILE A O 1
ATOM 695 N N . GLN A 1 85 ? 6.995 -2.598 -4.944 1.00 93.56 85 GLN A N 1
ATOM 696 C CA . GLN A 1 85 ? 5.667 -2.810 -4.375 1.00 93.56 85 GLN A CA 1
ATOM 697 C C . GLN A 1 85 ? 5.737 -2.757 -2.857 1.00 93.56 85 GLN A C 1
ATOM 699 O O . GLN A 1 85 ? 6.648 -3.323 -2.256 1.00 93.56 85 GLN A O 1
ATOM 704 N N . VAL A 1 86 ? 4.739 -2.131 -2.246 1.00 95.50 86 VAL A N 1
ATOM 705 C CA . VAL A 1 86 ? 4.50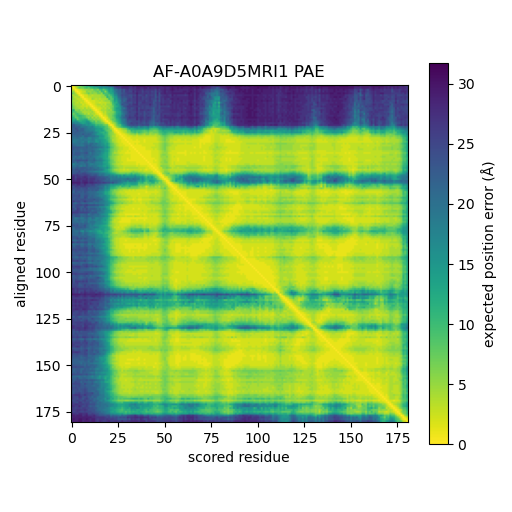2 -2.181 -0.803 1.00 95.50 86 VAL A CA 1
ATOM 706 C C . VAL A 1 86 ? 3.049 -2.564 -0.590 1.00 95.50 86 VAL A C 1
ATOM 708 O O . VAL A 1 86 ? 2.166 -2.011 -1.242 1.00 95.50 86 VAL A O 1
ATOM 711 N N . PHE A 1 87 ? 2.802 -3.492 0.322 1.00 96.62 87 PHE A N 1
ATOM 712 C CA . PHE A 1 87 ? 1.475 -3.885 0.769 1.00 96.62 87 PHE A CA 1
ATOM 713 C C . PHE A 1 87 ? 1.442 -3.839 2.292 1.00 96.62 87 PHE A C 1
ATOM 715 O O . PHE A 1 87 ? 2.323 -4.385 2.960 1.00 96.62 87 PHE A O 1
ATOM 722 N N . LEU A 1 88 ? 0.416 -3.201 2.837 1.00 97.75 88 LEU A N 1
ATOM 723 C CA . LEU A 1 88 ? 0.188 -3.090 4.269 1.00 97.75 88 LEU A CA 1
ATOM 724 C C . LEU A 1 88 ? -1.304 -3.262 4.544 1.00 97.75 88 LEU A C 1
ATOM 726 O O . LEU A 1 88 ? -2.108 -2.463 4.081 1.00 97.75 88 LEU A O 1
ATOM 730 N N . GLY A 1 89 ? -1.676 -4.280 5.309 1.00 97.38 89 GLY A N 1
ATOM 731 C CA . GLY A 1 89 ? -3.026 -4.460 5.833 1.00 97.38 89 GLY A CA 1
ATOM 732 C C . GLY A 1 89 ? -3.060 -4.113 7.314 1.00 97.38 89 GLY A C 1
ATOM 733 O O . GLY A 1 89 ? -2.363 -4.750 8.105 1.00 97.38 89 GLY A O 1
ATOM 734 N N . ILE A 1 90 ? -3.877 -3.135 7.701 1.00 98.12 90 ILE A N 1
ATOM 735 C CA . ILE A 1 90 ? -4.086 -2.769 9.106 1.00 98.12 90 ILE A CA 1
ATOM 736 C C . ILE A 1 90 ? -5.527 -3.059 9.494 1.00 98.12 90 ILE A C 1
ATOM 738 O O . ILE A 1 90 ? -6.467 -2.565 8.871 1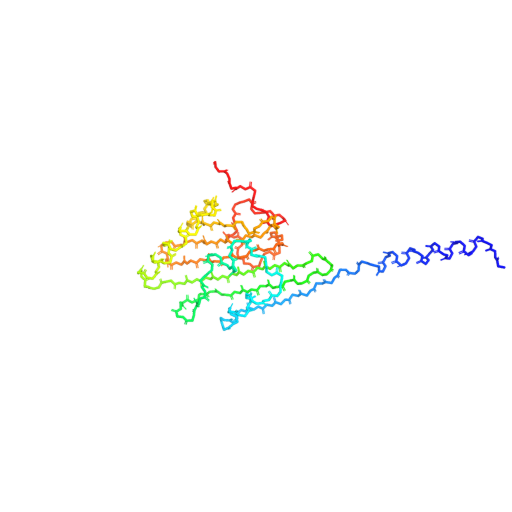.00 98.12 90 ILE A O 1
ATOM 742 N N . GLN A 1 91 ? -5.682 -3.838 10.559 1.00 97.75 91 GLN A N 1
ATOM 743 C CA . GLN A 1 91 ? -6.943 -4.008 11.256 1.00 97.75 91 GLN A CA 1
ATOM 744 C C . GLN A 1 91 ? -7.091 -2.904 12.296 1.00 97.75 91 GLN A C 1
ATOM 746 O O . GLN A 1 91 ? -6.213 -2.687 13.131 1.00 97.75 91 GLN A O 1
ATOM 751 N N . TYR A 1 92 ? -8.240 -2.247 12.290 1.00 95.94 92 TYR A N 1
ATOM 752 C CA . TYR A 1 92 ? -8.607 -1.308 13.334 1.00 95.94 92 TYR A CA 1
ATOM 753 C C . TYR A 1 92 ? -9.602 -1.989 14.266 1.00 95.94 92 TYR A C 1
ATOM 755 O O . TYR A 1 92 ? -10.641 -2.475 13.827 1.00 95.94 92 TYR A O 1
ATOM 763 N N . THR A 1 93 ? -9.265 -2.061 15.552 1.00 92.12 93 THR A N 1
ATOM 764 C CA . THR A 1 93 ? -10.166 -2.575 16.600 1.00 92.12 93 THR A CA 1
ATOM 765 C C . THR A 1 93 ? -10.931 -1.458 17.302 1.00 92.12 93 THR A C 1
ATOM 767 O O . THR A 1 93 ? -11.938 -1.710 17.957 1.00 92.12 93 THR A O 1
ATOM 770 N N . ASP A 1 94 ? -10.422 -0.228 17.210 1.00 94.00 94 ASP A N 1
ATOM 771 C CA . ASP A 1 94 ? -11.048 0.976 17.741 1.00 94.00 94 ASP A CA 1
ATOM 772 C C . ASP A 1 94 ? -11.705 1.747 16.590 1.00 94.00 94 ASP A C 1
ATOM 774 O O . ASP A 1 94 ? -11.035 2.235 15.675 1.00 94.00 94 ASP A O 1
ATOM 778 N N . GLU A 1 95 ? -13.031 1.862 16.651 1.00 92.75 95 GLU A N 1
ATOM 779 C CA . GLU A 1 95 ? -13.840 2.554 15.648 1.00 92.75 95 GLU A CA 1
ATOM 780 C C . GLU A 1 95 ? -13.470 4.037 15.515 1.00 92.75 95 GLU A C 1
ATOM 782 O O . GLU A 1 95 ? -13.518 4.590 14.416 1.00 92.75 95 GLU A O 1
ATOM 787 N N . LYS A 1 96 ? -13.071 4.698 16.606 1.00 94.88 96 LYS A N 1
ATOM 788 C CA . LYS A 1 96 ? -12.644 6.094 16.548 1.00 94.88 96 LYS A CA 1
ATOM 789 C C . LYS A 1 96 ? -11.352 6.217 15.745 1.00 94.88 96 LYS A C 1
ATOM 791 O O . LYS A 1 96 ? -11.272 7.084 14.884 1.00 94.88 96 LYS A O 1
ATOM 796 N N . ILE A 1 97 ? -10.372 5.348 15.993 1.00 94.31 97 ILE A N 1
ATOM 797 C CA . ILE A 1 97 ? -9.099 5.362 15.253 1.00 94.31 97 ILE A CA 1
ATOM 798 C C . ILE A 1 97 ? -9.346 5.062 13.769 1.00 94.31 97 ILE A C 1
ATOM 800 O O . ILE A 1 97 ? -8.791 5.744 12.910 1.00 94.31 97 ILE A O 1
ATOM 804 N N . PHE A 1 98 ? -10.221 4.098 13.463 1.00 94.38 98 PHE A N 1
ATOM 805 C CA . PHE A 1 98 ? -10.625 3.802 12.086 1.00 94.38 98 PHE A CA 1
ATOM 806 C C . PHE A 1 98 ? -11.244 5.020 11.388 1.00 94.38 98 PHE A C 1
ATOM 808 O O . PHE A 1 98 ? -10.879 5.345 10.260 1.00 94.38 98 PHE A O 1
ATOM 815 N N . ASN A 1 99 ? -12.171 5.709 12.058 1.00 93.00 99 ASN A N 1
ATOM 816 C CA . ASN A 1 99 ? -12.842 6.878 11.497 1.00 93.00 99 ASN A CA 1
ATOM 817 C C . ASN A 1 99 ? -11.890 8.070 11.326 1.00 93.00 99 ASN A C 1
ATOM 819 O O . ASN A 1 99 ? -11.934 8.719 10.283 1.00 93.00 99 ASN A O 1
ATOM 823 N N . ASP A 1 100 ? -11.002 8.325 12.292 1.00 94.31 100 ASP A N 1
ATOM 824 C CA . ASP A 1 100 ? -9.975 9.369 12.184 1.00 94.31 100 ASP A CA 1
ATOM 825 C C . ASP A 1 100 ? -9.068 9.111 10.956 1.00 94.31 100 ASP A C 1
ATOM 827 O O . ASP A 1 100 ? -8.746 10.023 10.190 1.00 94.31 100 ASP A O 1
ATOM 831 N N . GLU A 1 101 ? -8.684 7.852 10.727 1.00 94.50 101 GLU A N 1
ATOM 832 C CA . GLU A 1 101 ? -7.856 7.460 9.586 1.00 94.50 101 GLU A CA 1
ATOM 833 C C . GLU A 1 101 ? -8.607 7.549 8.249 1.00 94.50 101 GLU A C 1
ATOM 835 O O . GLU A 1 101 ? -8.062 8.025 7.249 1.00 94.50 101 GLU A O 1
ATOM 840 N N . LEU A 1 102 ? -9.881 7.156 8.227 1.00 91.25 102 LEU A N 1
ATOM 841 C CA . LEU A 1 102 ? -10.760 7.345 7.076 1.00 91.25 102 LEU A CA 1
ATOM 842 C C . LEU A 1 102 ? -10.863 8.830 6.698 1.00 91.25 102 LEU A C 1
ATOM 844 O O . LEU A 1 102 ? -10.748 9.168 5.519 1.00 91.25 102 LEU A O 1
ATOM 848 N N . GLU A 1 103 ? -11.049 9.727 7.668 1.00 91.56 103 GLU A N 1
ATOM 849 C CA . GLU A 1 103 ? -11.091 11.175 7.424 1.00 91.56 103 GLU A CA 1
ATOM 850 C C . GLU A 1 103 ? -9.773 11.698 6.837 1.00 91.56 103 GLU A C 1
ATOM 852 O O . GLU A 1 103 ? -9.782 12.511 5.901 1.00 91.56 103 GLU A O 1
ATOM 857 N N . ARG A 1 104 ? -8.631 11.192 7.321 1.00 91.81 104 ARG A N 1
ATOM 858 C CA . ARG A 1 104 ? -7.311 11.520 6.769 1.00 91.81 104 ARG A CA 1
ATOM 859 C C . ARG A 1 104 ? -7.187 11.073 5.312 1.00 91.81 104 ARG A C 1
ATOM 861 O O . ARG A 1 104 ? -6.812 11.885 4.465 1.00 91.81 104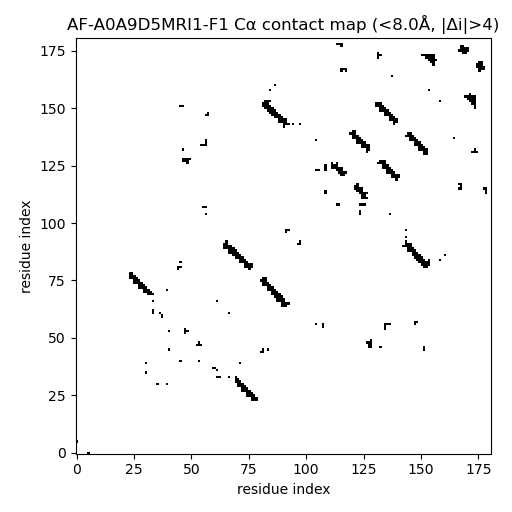 ARG A O 1
ATOM 868 N N . ILE A 1 105 ? -7.542 9.824 5.003 1.00 90.06 105 ILE A N 1
ATOM 869 C CA . ILE A 1 105 ? -7.520 9.276 3.635 1.00 90.06 105 ILE A CA 1
ATOM 870 C C . ILE A 1 105 ? -8.425 10.093 2.712 1.00 90.06 105 ILE A C 1
ATOM 872 O O . ILE A 1 105 ? -8.013 10.450 1.611 1.00 90.06 105 ILE A O 1
ATOM 876 N N . LEU A 1 106 ? -9.637 10.438 3.154 1.00 86.25 106 LEU A N 1
ATOM 877 C CA . LEU A 1 106 ? -10.570 11.248 2.368 1.00 86.25 106 LEU A CA 1
ATOM 878 C C . LEU A 1 106 ? -10.023 12.648 2.082 1.00 86.25 106 LEU A C 1
ATOM 880 O O . LEU A 1 106 ? -10.179 13.150 0.969 1.00 86.25 106 LEU A O 1
ATOM 884 N N . THR A 1 107 ? -9.355 13.263 3.058 1.00 87.06 107 THR A N 1
ATOM 885 C CA . THR A 1 107 ? -8.711 14.574 2.891 1.00 87.06 107 THR A CA 1
ATOM 886 C C . THR A 1 107 ? -7.605 14.515 1.841 1.00 87.06 107 THR A C 1
ATOM 888 O O . THR A 1 107 ? -7.519 15.389 0.980 1.00 87.06 107 THR A O 1
ATOM 891 N N . VAL A 1 108 ? -6.783 13.465 1.874 1.00 82.81 108 VAL A N 1
ATOM 892 C CA . VAL A 1 108 ? -5.744 13.214 0.868 1.00 82.81 108 VAL A CA 1
ATOM 893 C C . VAL A 1 108 ? -6.370 12.978 -0.508 1.00 82.81 108 VAL A C 1
ATOM 895 O O . VAL A 1 108 ? -6.022 13.655 -1.473 1.00 82.81 108 VAL A O 1
ATOM 898 N N . ALA A 1 109 ? -7.343 12.070 -0.603 1.00 80.19 109 ALA A N 1
ATOM 899 C CA . ALA A 1 109 ? -7.988 11.699 -1.859 1.00 80.19 109 ALA A CA 1
ATOM 900 C C . ALA A 1 109 ? -8.691 12.887 -2.533 1.00 80.19 109 ALA A C 1
ATOM 902 O O . ALA A 1 109 ? -8.613 13.034 -3.753 1.00 80.19 109 ALA A O 1
ATOM 903 N N . PHE A 1 110 ? -9.318 13.770 -1.747 1.00 74.00 110 PHE A N 1
ATOM 904 C CA . PHE A 1 110 ? -9.930 15.006 -2.244 1.00 74.00 110 PHE A CA 1
ATOM 905 C C . PHE A 1 110 ? -8.930 15.896 -2.996 1.00 74.00 110 PHE A C 1
ATOM 907 O O . PHE A 1 110 ? -9.296 16.552 -3.968 1.00 74.00 110 PHE A O 1
ATOM 914 N N . ASN A 1 111 ? -7.660 15.884 -2.589 1.00 69.31 111 ASN A N 1
ATOM 915 C CA . ASN A 1 111 ? -6.605 16.660 -3.237 1.00 69.31 111 ASN A CA 1
ATOM 916 C C . ASN A 1 111 ? -5.962 15.929 -4.433 1.00 69.31 111 ASN A C 1
ATOM 918 O O . ASN A 1 111 ? -5.315 16.577 -5.256 1.00 69.31 111 ASN A O 1
ATOM 922 N N . CYS A 1 112 ? -6.145 14.608 -4.550 1.00 62.91 112 CYS A N 1
ATOM 923 C CA . CYS A 1 112 ? -5.407 13.745 -5.482 1.00 62.91 112 CYS A CA 1
ATOM 924 C C . CYS A 1 112 ? -6.256 13.095 -6.600 1.00 62.91 112 CYS A C 1
ATOM 926 O O . CYS A 1 112 ? -5.691 12.539 -7.536 1.00 62.91 112 CYS A O 1
ATOM 928 N N . ASN A 1 113 ? -7.585 13.255 -6.572 1.00 58.88 113 ASN A N 1
ATOM 929 C CA . ASN A 1 113 ? -8.517 13.091 -7.704 1.00 58.88 113 ASN A CA 1
ATOM 930 C C . ASN A 1 113 ? -8.701 11.699 -8.356 1.00 58.88 113 ASN A C 1
ATOM 932 O O . ASN A 1 113 ? -9.335 11.640 -9.410 1.00 58.88 113 ASN A O 1
ATOM 936 N N . GLU A 1 114 ? -8.275 10.577 -7.764 1.00 62.88 114 GLU A N 1
ATOM 937 C CA . GLU A 1 114 ? -8.575 9.250 -8.337 1.00 62.88 114 GLU A CA 1
ATOM 938 C C . GLU A 1 114 ? -9.364 8.347 -7.365 1.00 62.88 114 GLU A C 1
ATOM 940 O O . GLU A 1 114 ? -8.928 8.005 -6.268 1.00 62.88 114 GLU A O 1
ATOM 945 N N . TYR A 1 115 ? -10.571 7.956 -7.784 1.00 65.31 115 TYR A N 1
ATOM 946 C CA . TYR A 1 115 ? -11.432 6.970 -7.126 1.00 65.31 115 TYR A CA 1
ATOM 947 C C . TYR A 1 115 ? -11.686 5.830 -8.106 1.00 65.31 115 TYR A C 1
ATOM 949 O O . TYR A 1 115 ? -11.894 6.073 -9.298 1.00 65.31 115 TYR A O 1
ATOM 957 N N . PHE A 1 116 ? -11.713 4.595 -7.613 1.00 67.94 116 PHE A N 1
ATOM 958 C CA . PHE A 1 116 ? -12.194 3.473 -8.407 1.00 67.94 116 PHE A CA 1
ATOM 959 C C . PHE A 1 116 ? -13.132 2.589 -7.593 1.00 67.94 116 PHE A C 1
ATOM 961 O O . PHE A 1 116 ? -12.970 2.393 -6.391 1.00 67.94 116 PHE A O 1
ATOM 968 N N . GLU A 1 117 ? -14.139 2.039 -8.264 1.00 64.38 117 GLU A N 1
ATOM 969 C CA . GLU A 1 117 ? -15.037 1.073 -7.646 1.00 64.38 117 GLU A CA 1
ATOM 970 C C . GLU A 1 117 ? -14.362 -0.292 -7.554 1.00 64.38 117 GLU A C 1
ATOM 972 O O . GLU A 1 117 ? -13.788 -0.805 -8.521 1.00 64.38 117 GLU A O 1
ATOM 977 N N . LYS A 1 118 ? -14.472 -0.913 -6.380 1.00 72.88 118 LYS A N 1
ATOM 978 C CA . LYS A 1 118 ? -14.032 -2.280 -6.154 1.00 72.88 118 LYS A CA 1
ATOM 979 C C . LYS A 1 118 ? -15.089 -3.031 -5.359 1.00 72.88 118 LYS A C 1
ATOM 981 O O . LYS A 1 118 ? -15.575 -2.548 -4.344 1.00 72.88 118 LYS A O 1
ATOM 986 N N . ALA A 1 119 ? -15.463 -4.222 -5.818 1.00 74.50 119 ALA A N 1
ATOM 987 C CA . ALA A 1 119 ? -16.441 -5.034 -5.101 1.00 74.50 119 ALA A CA 1
ATOM 988 C C . ALA A 1 119 ? -15.949 -5.314 -3.670 1.00 74.50 119 ALA A C 1
ATOM 990 O O . ALA A 1 119 ? -14.852 -5.836 -3.498 1.00 74.50 119 ALA A O 1
ATOM 991 N N . GLY A 1 120 ? -16.755 -4.943 -2.672 1.00 76.88 120 GLY A N 1
ATOM 992 C CA . GLY A 1 120 ? -16.428 -5.103 -1.251 1.00 76.88 120 GLY A CA 1
ATOM 993 C C . GLY A 1 120 ? -15.559 -3.997 -0.640 1.00 76.88 120 GLY A C 1
ATOM 994 O O . GLY A 1 120 ? -15.422 -3.973 0.576 1.00 76.88 120 GLY A O 1
ATOM 995 N N . PHE A 1 121 ? -15.028 -3.052 -1.429 1.00 82.38 121 PHE A N 1
ATOM 996 C CA . PHE A 1 121 ? -14.130 -2.008 -0.922 1.00 82.38 121 PHE A CA 1
ATOM 997 C C . PHE A 1 121 ? -14.518 -0.610 -1.409 1.00 82.38 121 PHE A C 1
ATOM 999 O O . PHE A 1 121 ? -14.889 -0.403 -2.563 1.00 82.38 121 PHE A O 1
ATOM 1006 N N . SER A 1 122 ? -14.350 0.390 -0.542 1.00 85.44 122 SER A N 1
ATOM 1007 C CA . SER A 1 122 ? -14.184 1.774 -1.011 1.00 85.44 122 SER A CA 1
ATOM 1008 C C . SER A 1 122 ? -12.706 1.978 -1.333 1.00 85.44 122 SER A C 1
ATOM 1010 O O . SER A 1 122 ? -11.884 1.749 -0.451 1.00 85.44 122 SER A O 1
ATOM 1012 N N . ALA A 1 123 ? -12.354 2.364 -2.560 1.00 85.44 123 ALA A N 1
ATOM 1013 C CA . ALA A 1 123 ? -10.956 2.492 -2.965 1.00 85.44 123 ALA A CA 1
ATOM 1014 C C . ALA A 1 123 ? -10.600 3.916 -3.394 1.00 85.44 123 ALA A C 1
ATOM 1016 O O . ALA A 1 123 ? -11.295 4.529 -4.205 1.00 85.44 123 ALA A O 1
ATOM 1017 N N . TYR A 1 124 ? -9.490 4.419 -2.865 1.00 85.81 124 TYR A N 1
ATOM 1018 C CA . TYR A 1 124 ? -8.951 5.741 -3.173 1.00 85.81 124 TYR A CA 1
ATOM 1019 C C . TYR A 1 124 ? -7.537 5.587 -3.700 1.00 85.81 124 TYR A C 1
ATOM 1021 O O . TYR A 1 124 ? -6.762 4.822 -3.133 1.00 85.81 124 TYR A O 1
ATOM 1029 N N . ALA A 1 125 ? -7.206 6.301 -4.768 1.00 82.25 125 ALA A N 1
ATOM 1030 C CA . ALA A 1 125 ? -5.905 6.255 -5.408 1.00 82.25 125 ALA A CA 1
ATOM 1031 C C . ALA A 1 125 ? -5.328 7.655 -5.595 1.00 82.25 125 ALA A C 1
ATOM 1033 O O . ALA A 1 125 ? -6.036 8.659 -5.673 1.00 82.25 125 ALA A O 1
ATOM 1034 N N . THR A 1 126 ? -4.009 7.704 -5.677 1.00 80.38 126 THR A N 1
ATOM 1035 C CA . THR A 1 126 ? -3.256 8.878 -6.077 1.00 80.38 126 THR A CA 1
ATOM 1036 C C . THR A 1 126 ? -2.173 8.436 -7.039 1.00 80.38 126 THR A C 1
ATOM 1038 O O . THR A 1 126 ? -1.491 7.426 -6.829 1.00 80.38 126 THR A O 1
ATOM 1041 N N . ARG A 1 127 ? -2.034 9.190 -8.125 1.00 78.00 127 ARG A N 1
ATOM 1042 C CA . ARG A 1 127 ? -0.938 9.013 -9.064 1.00 78.00 127 ARG A CA 1
ATOM 1043 C C . ARG A 1 127 ? 0.252 9.842 -8.596 1.00 78.00 127 ARG A C 1
ATOM 1045 O O . ARG A 1 127 ? 0.164 11.057 -8.427 1.00 78.00 127 ARG A O 1
ATOM 1052 N N . LEU A 1 128 ? 1.385 9.177 -8.432 1.00 76.25 128 LEU A N 1
ATOM 1053 C CA . LEU A 1 128 ? 2.635 9.775 -7.989 1.00 76.25 128 LEU A CA 1
ATOM 1054 C C . LEU A 1 128 ? 3.473 10.172 -9.206 1.00 76.25 128 LEU A C 1
ATOM 1056 O O . LEU A 1 128 ? 4.207 9.366 -9.775 1.00 76.25 128 LEU A O 1
ATOM 1060 N N . GLY A 1 129 ? 3.331 11.432 -9.622 1.00 67.62 129 GLY A N 1
ATOM 1061 C CA . GLY A 1 129 ? 4.065 11.986 -10.761 1.00 67.62 129 GLY A CA 1
ATOM 1062 C C . GLY A 1 129 ? 3.685 11.358 -12.108 1.00 67.62 129 GLY A C 1
ATOM 1063 O O . GLY A 1 129 ? 2.600 10.797 -12.287 1.00 67.62 129 GLY A O 1
ATOM 1064 N N . ASP A 1 130 ? 4.582 11.468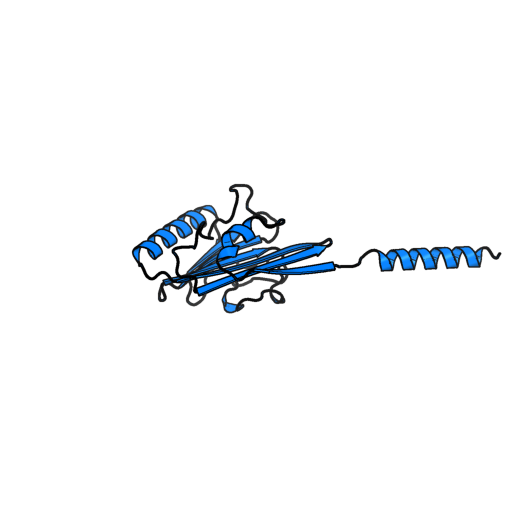 -13.089 1.00 62.97 130 ASP A N 1
ATOM 1065 C CA . ASP A 1 130 ? 4.310 11.020 -14.459 1.00 62.97 130 ASP A CA 1
ATOM 1066 C C . ASP A 1 130 ? 4.655 9.538 -14.712 1.00 62.97 130 ASP A C 1
ATOM 1068 O O . ASP A 1 130 ? 4.127 8.949 -15.659 1.00 62.97 130 ASP A O 1
ATOM 1072 N N . ASP A 1 131 ? 5.416 8.892 -13.823 1.00 64.50 131 ASP A N 1
ATOM 1073 C CA . ASP A 1 131 ? 6.157 7.650 -14.104 1.00 64.50 131 ASP A CA 1
ATOM 1074 C C . ASP A 1 131 ? 5.510 6.352 -13.581 1.00 64.50 131 ASP A C 1
ATOM 1076 O O . ASP A 1 131 ? 6.194 5.473 -13.053 1.00 64.50 131 ASP A O 1
ATOM 1080 N N . TYR A 1 132 ? 4.194 6.205 -13.763 1.00 73.88 132 TYR A N 1
ATOM 1081 C CA . TYR A 1 132 ? 3.451 4.964 -13.464 1.00 73.88 132 TYR A CA 1
ATOM 1082 C C . TYR A 1 132 ? 3.595 4.461 -12.017 1.00 73.88 132 TYR A C 1
ATOM 1084 O O . TYR A 1 132 ? 3.555 3.254 -11.764 1.00 73.88 132 TYR A O 1
ATOM 1092 N N . SER A 1 133 ? 3.752 5.390 -11.076 1.00 84.00 133 SER A N 1
ATOM 1093 C CA . SER A 1 133 ? 3.721 5.107 -9.646 1.00 84.00 133 SER A CA 1
ATOM 1094 C C . SER A 1 133 ? 2.349 5.457 -9.083 1.00 84.00 133 SER A C 1
ATOM 1096 O O . SER A 1 133 ? 1.809 6.533 -9.352 1.00 84.00 133 SER A O 1
ATOM 1098 N N . TYR A 1 134 ? 1.781 4.543 -8.308 1.00 85.06 134 TYR A N 1
ATOM 1099 C CA . TYR A 1 134 ? 0.466 4.690 -7.705 1.00 85.06 134 TYR A CA 1
ATOM 1100 C C . TYR A 1 134 ? 0.514 4.291 -6.247 1.00 85.06 134 TYR A C 1
ATOM 1102 O O . TYR A 1 134 ? 1.167 3.320 -5.865 1.00 85.06 134 TYR A O 1
ATOM 1110 N N . GLU A 1 135 ? -0.264 5.011 -5.462 1.00 88.44 135 GLU A N 1
ATOM 1111 C CA . GLU A 1 135 ? -0.547 4.669 -4.086 1.00 88.44 135 GLU A CA 1
ATOM 1112 C C . GLU A 1 135 ? -2.060 4.626 -3.912 1.00 88.44 135 GLU A C 1
ATOM 1114 O O . GLU A 1 135 ? -2.777 5.473 -4.453 1.00 88.44 135 GLU A O 1
ATOM 1119 N N . TYR A 1 136 ? -2.566 3.629 -3.200 1.00 87.94 136 TYR A N 1
ATOM 1120 C CA . TYR A 1 136 ? -3.995 3.496 -2.978 1.00 87.94 136 TYR A CA 1
ATOM 1121 C C . TYR A 1 136 ? -4.330 2.867 -1.633 1.00 87.94 136 TYR A C 1
ATOM 1123 O O . TYR A 1 136 ? -3.570 2.073 -1.082 1.00 87.94 136 TYR A O 1
ATOM 1131 N N . ALA A 1 137 ? -5.501 3.239 -1.126 1.00 91.81 137 ALA A N 1
ATOM 1132 C CA . ALA A 1 137 ? -6.110 2.694 0.073 1.00 91.81 137 ALA A CA 1
ATOM 1133 C C . ALA A 1 137 ? -7.408 1.970 -0.303 1.00 91.81 137 ALA A C 1
ATOM 1135 O O . ALA A 1 137 ? -8.301 2.566 -0.913 1.00 91.81 137 ALA A O 1
ATOM 1136 N N . LEU A 1 138 ? -7.523 0.694 0.068 1.00 92.44 138 LEU A N 1
ATOM 1137 C CA . LEU A 1 138 ? -8.739 -0.112 -0.044 1.00 92.44 138 LEU A CA 1
ATOM 1138 C C . LEU A 1 138 ? -9.351 -0.277 1.341 1.00 92.44 138 LEU A C 1
ATOM 1140 O O . LEU A 1 138 ? -8.733 -0.849 2.235 1.00 92.44 138 LEU A O 1
ATOM 1144 N N . LEU A 1 139 ? -10.572 0.212 1.509 1.00 91.62 139 LEU A N 1
ATOM 1145 C CA . LEU A 1 139 ? -11.256 0.219 2.791 1.00 91.62 139 LEU A CA 1
ATOM 1146 C C . LEU A 1 139 ? -12.323 -0.866 2.814 1.00 91.62 139 LEU A C 1
ATOM 1148 O O . LEU A 1 139 ? -13.335 -0.757 2.111 1.00 91.62 139 LEU A O 1
ATOM 1152 N N . ASP A 1 140 ? -12.111 -1.864 3.665 1.00 92.12 140 ASP A N 1
ATOM 1153 C CA . ASP A 1 140 ? -13.135 -2.802 4.103 1.00 92.12 140 ASP A CA 1
ATOM 1154 C C . ASP A 1 140 ? -13.809 -2.227 5.351 1.00 92.12 140 ASP A C 1
ATOM 1156 O O . ASP A 1 140 ? -13.307 -2.324 6.472 1.00 92.12 140 ASP A O 1
ATOM 1160 N N . LYS A 1 141 ? -14.952 -1.571 5.146 1.00 87.50 141 LYS A N 1
ATOM 1161 C CA . LYS A 1 141 ? -15.706 -0.947 6.241 1.00 87.50 141 LYS A CA 1
ATOM 1162 C C . LYS A 1 141 ? -16.410 -1.970 7.129 1.00 87.50 141 LYS A C 1
ATOM 1164 O O . LYS A 1 141 ? -16.678 -1.656 8.283 1.00 87.50 141 LYS A O 1
ATOM 1169 N N . GLU A 1 142 ? -16.729 -3.153 6.605 1.00 89.56 142 GLU A N 1
ATOM 1170 C CA . GLU A 1 142 ? -17.416 -4.194 7.374 1.00 89.56 142 GLU A CA 1
ATOM 1171 C C . GLU A 1 142 ? -16.455 -4.857 8.356 1.00 89.56 142 GLU A C 1
ATOM 1173 O O . GLU A 1 142 ? -16.810 -5.089 9.511 1.00 89.56 142 GLU A O 1
ATOM 1178 N N . GLN A 1 143 ? -15.225 -5.113 7.909 1.00 92.31 143 GLN A N 1
ATOM 1179 C CA . GLN A 1 143 ? -14.177 -5.713 8.729 1.00 92.31 143 GLN A CA 1
ATOM 1180 C C . GLN A 1 143 ? -13.291 -4.679 9.427 1.00 92.31 143 GLN A C 1
ATOM 1182 O O . GLN A 1 143 ? -12.452 -5.073 10.225 1.00 92.31 143 GLN A O 1
ATOM 1187 N N . GLN A 1 144 ? -13.464 -3.379 9.163 1.00 94.19 144 GLN A N 1
ATOM 1188 C CA . GLN A 1 144 ? -12.604 -2.296 9.666 1.00 94.19 144 GLN A CA 1
ATOM 1189 C C . GLN A 1 144 ? -11.119 -2.521 9.339 1.00 94.19 144 GLN A C 1
ATOM 1191 O O . GLN A 1 144 ? -10.234 -2.315 10.172 1.00 94.19 144 GLN A O 1
ATOM 1196 N N . VAL A 1 145 ? -10.851 -2.955 8.108 1.00 95.56 145 VAL A N 1
ATOM 1197 C CA . VAL A 1 145 ? -9.495 -3.167 7.593 1.00 95.56 145 VAL A CA 1
ATOM 1198 C C . VAL A 1 145 ? -9.213 -2.146 6.507 1.00 95.56 145 VAL A C 1
ATOM 1200 O O . VAL A 1 145 ? -10.056 -1.885 5.645 1.00 95.56 145 VAL A O 1
ATOM 1203 N N . ILE A 1 146 ? -8.014 -1.573 6.535 1.00 96.00 146 ILE A N 1
ATOM 1204 C CA . ILE A 1 146 ? -7.518 -0.737 5.447 1.00 96.00 146 ILE A CA 1
ATOM 1205 C C . ILE A 1 146 ? -6.271 -1.395 4.872 1.00 96.00 146 ILE A C 1
ATOM 1207 O O . ILE A 1 146 ? -5.315 -1.680 5.596 1.00 96.00 146 ILE A O 1
ATOM 1211 N N . TYR A 1 147 ? -6.299 -1.639 3.564 1.00 95.88 147 TYR A N 1
ATOM 1212 C CA . TYR A 1 147 ? -5.146 -2.101 2.803 1.00 95.88 147 TYR A CA 1
ATOM 1213 C C . TYR A 1 147 ? -4.523 -0.922 2.063 1.00 95.88 147 TYR A C 1
ATOM 1215 O O . TYR A 1 147 ? -5.171 -0.302 1.221 1.00 95.88 147 TYR A O 1
ATOM 1223 N N . TYR A 1 148 ? -3.266 -0.634 2.364 1.00 95.19 148 TYR A N 1
ATOM 1224 C CA . TYR A 1 148 ? -2.453 0.391 1.728 1.00 95.19 148 TYR A CA 1
ATOM 1225 C C . TYR A 1 148 ? -1.495 -0.277 0.764 1.00 95.19 148 TYR A C 1
ATOM 1227 O O . TYR A 1 148 ? -0.821 -1.253 1.112 1.00 95.19 148 TYR A O 1
ATOM 1235 N N . ILE A 1 149 ? -1.459 0.225 -0.462 1.00 94.06 149 ILE A N 1
ATOM 1236 C CA . ILE A 1 149 ? -0.694 -0.398 -1.527 1.00 94.06 149 ILE A CA 1
ATOM 1237 C C . ILE A 1 149 ? 0.049 0.669 -2.315 1.00 94.06 149 ILE A C 1
ATOM 1239 O O . ILE A 1 149 ? -0.530 1.672 -2.728 1.00 94.06 149 ILE A O 1
ATOM 1243 N N . TYR A 1 150 ? 1.339 0.434 -2.518 1.00 92.62 150 TYR A N 1
ATOM 1244 C CA . TYR A 1 150 ? 2.217 1.222 -3.370 1.00 92.62 150 TYR A CA 1
ATOM 1245 C C . TYR A 1 150 ? 2.694 0.334 -4.512 1.00 92.62 150 TYR A C 1
ATOM 1247 O O . TYR A 1 150 ? 3.127 -0.792 -4.270 1.00 92.62 150 TYR A O 1
ATOM 1255 N N . LEU A 1 151 ? 2.643 0.834 -5.743 1.00 90.69 151 LEU A N 1
ATOM 1256 C CA . LEU A 1 151 ? 3.161 0.157 -6.928 1.00 90.69 151 LEU A CA 1
ATOM 1257 C C . LEU A 1 151 ? 3.930 1.153 -7.788 1.00 90.69 151 LEU A C 1
ATOM 1259 O O . LEU A 1 151 ? 3.404 2.210 -8.125 1.00 90.69 151 LEU A O 1
ATOM 1263 N N . GLN A 1 152 ? 5.135 0.785 -8.204 1.00 89.62 152 GLN A N 1
ATOM 1264 C CA . GLN A 1 152 ? 5.982 1.573 -9.092 1.00 89.62 152 GLN A CA 1
ATOM 1265 C C . GLN A 1 152 ? 6.614 0.678 -10.146 1.00 89.62 152 GLN A C 1
ATOM 1267 O O . GLN A 1 152 ? 7.334 -0.252 -9.798 1.00 89.62 152 GLN A O 1
ATOM 1272 N N . SER A 1 153 ? 6.431 1.024 -11.423 1.00 85.62 153 SER A N 1
ATOM 1273 C CA . SER A 1 153 ? 7.093 0.365 -12.564 1.00 85.62 153 SER A CA 1
ATOM 1274 C C . SER A 1 153 ? 6.968 -1.166 -12.570 1.00 85.62 153 SER A C 1
ATOM 1276 O O . SER A 1 153 ? 7.865 -1.850 -13.055 1.00 85.62 153 SER A O 1
ATOM 1278 N N . LEU A 1 154 ? 5.876 -1.708 -12.021 1.00 84.81 154 LEU A N 1
ATOM 1279 C CA . LEU A 1 154 ? 5.642 -3.148 -11.963 1.00 84.81 154 LEU A CA 1
ATOM 1280 C C . LEU A 1 154 ? 4.531 -3.559 -12.934 1.00 84.81 154 LEU A C 1
ATOM 1282 O O . LEU A 1 154 ? 3.444 -2.975 -12.903 1.00 84.81 154 LEU A O 1
ATOM 1286 N N . PRO A 1 155 ? 4.774 -4.552 -13.803 1.00 82.44 155 PRO A N 1
ATOM 1287 C CA . PRO A 1 155 ? 3.726 -5.129 -14.620 1.00 82.44 155 PRO A CA 1
ATOM 1288 C C . PRO A 1 155 ? 2.801 -5.988 -13.748 1.00 82.44 155 PRO A C 1
ATOM 1290 O O . PRO A 1 155 ? 3.184 -6.513 -12.701 1.00 82.44 155 PRO A O 1
ATOM 1293 N N . LYS A 1 156 ? 1.550 -6.144 -14.187 1.00 84.75 156 LYS A N 1
ATOM 1294 C CA . LYS A 1 156 ? 0.517 -6.878 -13.442 1.00 84.75 156 LYS A CA 1
ATOM 1295 C C . LYS A 1 156 ? 0.924 -8.304 -13.062 1.00 84.75 156 LYS A C 1
ATOM 1297 O O . LYS A 1 156 ? 0.609 -8.750 -11.966 1.00 84.75 156 LYS A O 1
ATOM 1302 N N . ASP A 1 157 ? 1.565 -9.029 -13.966 1.00 86.31 157 ASP A N 1
ATOM 1303 C CA . ASP A 1 157 ? 1.995 -10.415 -13.772 1.00 86.31 157 ASP A CA 1
ATOM 1304 C C . ASP A 1 157 ? 3.162 -10.564 -12.789 1.00 86.31 157 ASP A C 1
ATOM 1306 O O . ASP A 1 157 ? 3.371 -11.654 -12.262 1.00 86.31 157 ASP A O 1
ATOM 1310 N N . GLU A 1 158 ? 3.867 -9.475 -12.480 1.00 86.69 158 GLU A N 1
ATOM 1311 C CA . GLU A 1 158 ? 4.906 -9.450 -11.453 1.00 86.69 158 GLU A CA 1
ATOM 1312 C C . GLU A 1 158 ? 4.399 -8.984 -10.084 1.00 86.69 158 GLU A C 1
ATOM 1314 O O . GLU A 1 158 ? 5.177 -8.990 -9.137 1.00 86.69 158 GLU A O 1
ATOM 1319 N N . VAL A 1 159 ? 3.137 -8.583 -9.923 1.00 88.88 159 VAL A N 1
ATOM 1320 C CA . VAL A 1 159 ? 2.587 -8.240 -8.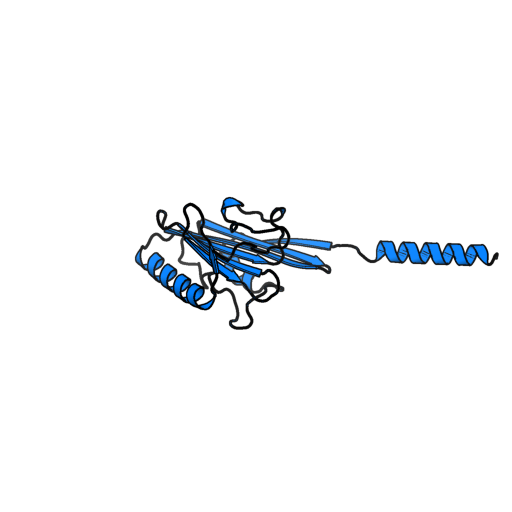599 1.00 88.88 159 VAL A CA 1
ATOM 1321 C C . VAL A 1 159 ? 2.414 -9.512 -7.762 1.00 88.88 159 VAL A C 1
ATOM 1323 O O . VAL A 1 159 ? 1.828 -10.485 -8.240 1.00 88.88 159 VAL A O 1
ATOM 1326 N N . GLU A 1 160 ? 2.891 -9.498 -6.511 1.00 89.94 160 GLU A N 1
ATOM 1327 C CA . GLU A 1 160 ? 2.972 -10.699 -5.653 1.00 89.94 160 GLU A CA 1
ATOM 1328 C C . GLU A 1 160 ? 1.947 -10.758 -4.504 1.00 89.94 160 GLU A C 1
ATOM 1330 O O . GLU A 1 160 ? 1.950 -11.720 -3.737 1.00 89.94 160 GLU A O 1
ATOM 1335 N N . PHE A 1 161 ? 1.029 -9.793 -4.404 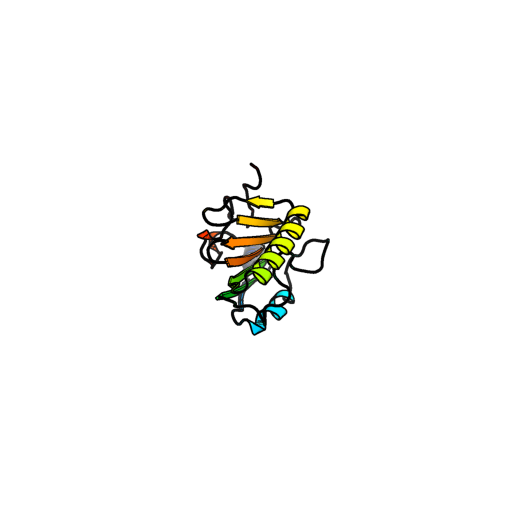1.00 88.81 161 PHE A N 1
ATOM 1336 C CA . PHE A 1 161 ? -0.164 -9.907 -3.556 1.00 88.81 161 PHE A CA 1
ATOM 1337 C C . PHE A 1 161 ? -1.358 -10.429 -4.365 1.00 88.81 161 PHE A C 1
ATOM 1339 O O . PHE A 1 161 ? -1.299 -10.533 -5.589 1.00 88.81 161 PHE A O 1
ATOM 1346 N N . ASP A 1 162 ? -2.472 -10.745 -3.699 1.00 89.56 162 ASP A N 1
ATOM 1347 C CA . ASP A 1 162 ? -3.701 -11.153 -4.385 1.00 89.56 162 ASP A CA 1
ATOM 1348 C C . ASP A 1 162 ? -4.152 -10.079 -5.392 1.00 89.56 162 ASP A C 1
ATOM 1350 O O . ASP A 1 162 ? -4.528 -8.968 -5.023 1.00 89.56 162 ASP A O 1
ATOM 1354 N N . HIS A 1 163 ? -4.161 -10.414 -6.687 1.00 88.25 163 HIS A N 1
ATOM 1355 C CA . HIS A 1 163 ? -4.567 -9.500 -7.764 1.00 88.25 163 HIS A CA 1
ATOM 1356 C C . HIS A 1 163 ? -6.011 -9.008 -7.614 1.00 88.25 163 HIS A C 1
ATOM 1358 O O . HIS A 1 163 ? -6.397 -8.033 -8.268 1.00 88.25 163 HIS A O 1
ATOM 1364 N N . SER A 1 164 ? -6.810 -9.631 -6.745 1.00 85.75 164 SER A N 1
ATOM 1365 C CA . SER A 1 164 ? -8.083 -9.083 -6.298 1.00 85.75 164 SER A CA 1
ATOM 1366 C C . SER A 1 164 ? -7.932 -7.711 -5.634 1.00 85.75 164 SER A C 1
ATOM 1368 O O . SER A 1 164 ? -8.888 -6.959 -5.684 1.00 85.75 164 SER A O 1
ATOM 1370 N N . PHE A 1 165 ? -6.764 -7.297 -5.145 1.00 88.12 165 PHE A N 1
ATOM 1371 C CA . PHE A 1 165 ? -6.514 -5.943 -4.637 1.00 88.12 165 PHE A CA 1
ATOM 1372 C C . PHE A 1 165 ? -6.079 -4.940 -5.712 1.00 88.12 165 PHE A C 1
ATOM 1374 O O . PHE A 1 165 ? -5.993 -3.744 -5.443 1.00 88.12 165 PHE A O 1
ATOM 1381 N N . LEU A 1 166 ? -5.827 -5.374 -6.949 1.00 86.81 166 LEU A N 1
ATOM 1382 C CA . LEU A 1 166 ? -5.470 -4.441 -8.015 1.00 86.81 166 LEU A CA 1
ATOM 1383 C C . LEU A 1 166 ? -6.686 -3.610 -8.472 1.00 86.81 166 LEU A C 1
ATOM 1385 O O . LEU A 1 166 ? -7.810 -4.142 -8.552 1.00 86.81 166 LEU A O 1
ATOM 1389 N N . PRO A 1 167 ? -6.469 -2.330 -8.833 1.00 80.25 167 PRO A N 1
ATOM 1390 C CA . PRO A 1 167 ? -7.474 -1.506 -9.490 1.00 80.25 167 PRO A CA 1
ATOM 1391 C C . PRO A 1 167 ? -7.994 -2.155 -10.774 1.00 80.25 167 PRO A C 1
ATOM 1393 O O . PRO A 1 167 ? -7.268 -2.849 -11.498 1.00 80.25 167 PRO A O 1
ATOM 1396 N N . ILE A 1 168 ? -9.263 -1.895 -11.097 1.00 76.94 168 ILE A N 1
ATOM 1397 C CA . ILE A 1 168 ? -9.804 -2.262 -12.408 1.00 76.94 168 ILE A CA 1
ATOM 1398 C C . ILE A 1 168 ? -8.987 -1.526 -13.476 1.00 76.94 168 ILE A C 1
ATOM 1400 O O . ILE A 1 168 ? -8.661 -0.351 -13.333 1.00 76.94 168 ILE A O 1
ATOM 1404 N N . GLY A 1 169 ? -8.603 -2.246 -14.530 1.00 74.19 169 GLY A N 1
ATOM 1405 C CA . GLY A 1 169 ? -7.810 -1.671 -15.611 1.00 74.19 169 GLY A CA 1
ATOM 1406 C C . GLY A 1 169 ? -6.334 -1.437 -15.275 1.00 74.19 169 GLY A C 1
ATOM 1407 O O . GLY A 1 169 ? -5.685 -0.731 -16.044 1.00 74.19 169 GLY A O 1
ATOM 1408 N N . TYR A 1 170 ? -5.794 -2.006 -14.187 1.00 81.19 170 TYR A N 1
ATOM 1409 C CA . TYR A 1 170 ? -4.343 -2.108 -13.979 1.00 81.19 170 TYR A CA 1
ATOM 1410 C C . TYR A 1 170 ? -3.714 -2.980 -15.079 1.00 81.19 170 TYR A C 1
ATOM 1412 O O . TYR A 1 170 ? -4.142 -4.120 -15.299 1.00 81.19 170 TYR A O 1
ATOM 1420 N N . THR A 1 171 ? -2.741 -2.428 -15.802 1.00 75.56 171 THR A N 1
ATOM 1421 C CA . THR A 1 171 ? -2.148 -3.015 -17.018 1.00 75.56 171 THR A CA 1
ATOM 1422 C C . THR A 1 171 ? -0.662 -3.338 -16.861 1.00 75.56 171 THR A C 1
ATOM 1424 O O . THR A 1 171 ? -0.053 -3.064 -15.832 1.00 75.56 171 THR A O 1
ATOM 1427 N N . GLU A 1 172 ? -0.073 -3.912 -17.911 1.00 66.62 172 GLU A N 1
ATOM 1428 C CA . GLU A 1 172 ? 1.312 -4.399 -17.981 1.00 66.62 172 GLU A CA 1
ATOM 1429 C C . GLU A 1 172 ? 2.394 -3.341 -17.709 1.00 66.62 172 GLU A C 1
ATOM 1431 O O . GLU A 1 172 ? 3.526 -3.709 -17.474 1.00 66.62 172 GLU A O 1
ATOM 1436 N N . ASN A 1 173 ? 2.090 -2.042 -17.684 1.00 63.94 173 ASN A N 1
ATOM 1437 C CA . ASN A 1 173 ? 3.096 -1.009 -17.377 1.00 63.94 173 ASN A CA 1
ATOM 1438 C C . ASN A 1 173 ? 2.852 -0.326 -16.024 1.00 63.94 173 ASN A C 1
ATOM 1440 O O . ASN A 1 173 ? 3.249 0.819 -15.833 1.00 63.94 173 ASN A O 1
ATOM 1444 N N . GLY A 1 174 ? 2.081 -0.953 -15.135 1.00 64.56 174 GLY A N 1
ATOM 1445 C CA . GLY A 1 174 ? 1.647 -0.344 -13.879 1.00 64.56 174 GLY A CA 1
ATOM 1446 C C . GLY A 1 174 ? 0.572 0.733 -14.042 1.00 64.56 174 GLY A C 1
ATOM 1447 O O . GLY A 1 174 ? 0.155 1.343 -13.067 1.00 64.56 174 GLY A O 1
ATOM 1448 N N . LYS A 1 175 ? 0.090 0.969 -15.270 1.00 68.44 175 LYS A N 1
ATOM 1449 C CA . LYS A 1 175 ? -0.916 1.990 -15.588 1.00 68.44 175 LYS A CA 1
ATOM 1450 C C . LYS A 1 175 ? -2.323 1.519 -15.232 1.00 68.44 175 LYS A C 1
ATOM 1452 O O . LYS A 1 175 ? -2.734 0.438 -15.658 1.00 68.44 175 LYS A O 1
ATOM 1457 N N . ILE A 1 176 ? -3.091 2.393 -14.587 1.00 70.31 176 ILE A N 1
ATOM 1458 C CA . ILE A 1 176 ? -4.540 2.254 -14.409 1.00 70.31 176 ILE A CA 1
ATOM 1459 C C . ILE A 1 176 ? -5.232 2.910 -15.612 1.00 70.31 176 ILE A C 1
ATOM 1461 O O . ILE A 1 176 ? -5.073 4.101 -15.873 1.00 70.31 176 ILE A O 1
ATOM 1465 N N . THR A 1 177 ? -5.946 2.120 -16.415 1.00 61.44 177 THR A N 1
ATOM 1466 C CA . THR A 1 177 ? -6.575 2.582 -17.671 1.00 61.44 177 THR A CA 1
ATOM 1467 C C . THR A 1 177 ? -8.020 3.053 -17.513 1.00 61.44 177 THR A C 1
ATOM 1469 O O . THR A 1 177 ? -8.564 3.642 -18.444 1.00 61.44 177 THR A O 1
ATOM 1472 N N . SER A 1 178 ? -8.617 2.867 -16.335 1.00 55.44 178 SER A N 1
ATOM 1473 C CA . SER A 1 178 ? -9.978 3.299 -16.010 1.00 55.44 178 SER A CA 1
ATOM 1474 C C . SER A 1 178 ? -10.004 4.096 -14.704 1.00 55.44 178 SER A C 1
ATOM 1476 O O . SER A 1 178 ? -10.341 3.560 -13.656 1.00 55.44 178 SER A O 1
ATOM 1478 N N . ALA A 1 179 ? -9.655 5.380 -14.784 1.00 45.78 179 ALA A N 1
ATOM 1479 C CA . ALA A 1 179 ? -9.982 6.392 -13.770 1.00 45.78 179 ALA A CA 1
ATOM 1480 C C . ALA A 1 179 ? -10.968 7.429 -14.350 1.00 45.78 179 ALA A C 1
ATOM 1482 O O . ALA A 1 179 ? -10.858 8.627 -14.122 1.00 45.78 179 ALA A O 1
ATOM 1483 N N . THR A 1 180 ? -11.892 6.974 -15.198 1.00 37.22 180 THR A N 1
ATOM 1484 C CA . THR A 1 180 ? -13.003 7.782 -15.714 1.00 37.22 180 THR A CA 1
ATOM 1485 C C . THR A 1 180 ? -14.254 6.916 -15.754 1.00 37.22 180 THR A C 1
ATOM 1487 O O . THR A 1 180 ? -14.359 5.999 -16.569 1.00 37.22 180 THR A O 1
ATOM 1490 N N . SER A 1 181 ? -15.179 7.194 -14.838 1.00 33.00 181 SER A N 1
ATOM 1491 C CA . SER A 1 181 ? -16.613 7.118 -15.125 1.00 33.00 181 SER A CA 1
ATOM 1492 C C . SER A 1 181 ? -17.043 8.423 -15.779 1.00 33.00 181 SER A C 1
ATOM 1494 O O . SER A 1 181 ? -16.687 9.473 -15.194 1.00 33.00 181 SER A O 1
#

Secondary structure (DSSP, 8-state):
--HHHHHHHHHHHHHHHHHTT---EEEEEEE-SGGGHHHHTTSTT----TTSSS-SSS-S--TTSEEEEEEEEEEEEETTEEEEEEEEEEE--SHHHHHHHHHHHHHHHHHH-EEEEETTEEEEEEEETTTTEEEEEEEETTTTEEEEEEEES--GGG--S-GGGSPTTB-TTS-B-----

Solvent-accessible surface area (backbone atoms only — not comparable to full-atom values): 10466 Å² total; per-residue (Å²): 134,62,71,72,58,57,55,54,49,53,53,52,51,53,52,51,54,62,68,69,68,70,74,78,46,76,48,79,49,78,47,58,56,77,88,46,57,76,55,60,77,69,46,81,75,74,72,48,36,98,85,50,100,57,74,83,73,57,72,92,74,59,92,89,51,52,70,75,44,51,39,34,42,44,32,47,29,51,90,84,45,53,27,38,38,35,44,36,31,36,45,44,91,48,68,65,61,44,50,55,50,48,52,52,45,49,59,50,31,72,78,48,77,34,61,48,86,45,94,83,33,56,34,38,31,34,70,26,62,89,71,34,20,39,39,33,40,37,34,30,76,91,74,38,31,41,36,34,36,37,42,22,56,41,31,56,91,72,56,88,65,70,71,86,76,54,61,63,53,55,33,72,63,36,39,67,75,52,76,73,132

Mean predicted aligned error: 9.65 Å

Foldseek 3Di:
DDPVVVVVVVVVVVV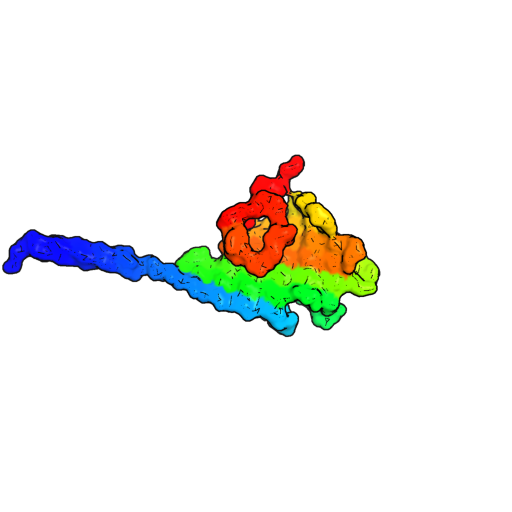VCVVVPDDKDKDKDKDWDLVCVQVVQVDPQDFAAPPDNGDQLDDNDPPPWAWPGWMKMWMQIVPVGIWIKIKTKTFDPDPVVLVVSVVSLVVSQVVAQFWADAVQWGKGKHDRPDFLWIWMWTANPVRSMIMIMITGQAALVRDDDDCSPPGPQQHGRSDRPDRDD

Nearest PDB structures (foldseek):
  5u50-assembly4_D  TM=5.555E-01  e=1.101E+00  Citrus sinensis
  3ogd-assembly1_A  TM=4.167E-01  e=1.235E+00  Escherichia coli K-12
  4e6x-assembly2_B  TM=5.013E-01  e=4.890E+00  Escherichia coli O6
  1ei5-assembly1_A  TM=5.274E-01  e=6.897E+00  Brucella anthropi

pLDDT: mean 80.91, std 14.6, range [33.0, 98.12]

Radius of gyration: 21.73 Å; Cα contacts (8 Å, |Δi|>4): 303; chains: 1; bounding box: 65×30×65 Å

Sequence (181 aa):
MNRRCVIRLALAISTIVLIAGCSYVSYKEYYSATEQYSEIWKLAGFRYSTFEDGSFFFPKEIENLEVKDFYCRYDEQIPLGEGIQVFLGIQYTDEKIFNDELERILTVAFNCNEYFEKAGFSAYATRLGDDYSYEYALLDKEQQVIYYIYLQSLPKDEVEFDHSFLPIGYTENGKITSATS